Protein AF-A0A934K8T3-F1 (afdb_monomer)

Structure (mmCIF, N/CA/C/O backbone):
data_AF-A0A934K8T3-F1
#
_entry.id   AF-A0A934K8T3-F1
#
loop_
_atom_site.group_PDB
_atom_site.id
_atom_site.type_symbol
_atom_site.label_atom_id
_atom_site.label_alt_id
_atom_site.label_comp_id
_atom_site.label_asym_id
_atom_site.label_entity_id
_atom_site.label_seq_id
_atom_site.pdbx_PDB_ins_code
_atom_site.Cartn_x
_atom_site.Cartn_y
_atom_site.Cartn_z
_atom_site.occupancy
_atom_site.B_iso_or_equiv
_atom_site.auth_seq_id
_atom_site.auth_comp_id
_atom_site.auth_asym_id
_atom_site.auth_atom_id
_atom_site.pdbx_PDB_model_num
ATOM 1 N N . MET A 1 1 ? -15.554 11.679 25.275 1.00 58.62 1 MET A N 1
ATOM 2 C CA . MET A 1 1 ? -14.308 10.907 25.051 1.00 58.62 1 MET A CA 1
ATOM 3 C C . MET A 1 1 ? -13.040 11.699 25.342 1.00 58.62 1 MET A C 1
ATOM 5 O O . MET A 1 1 ? -12.291 11.268 26.196 1.00 58.62 1 MET A O 1
ATOM 9 N N . ARG A 1 2 ? -12.771 12.843 24.689 1.00 61.19 2 ARG A N 1
ATOM 10 C CA . ARG A 1 2 ? -11.495 13.568 24.875 1.00 61.19 2 ARG A CA 1
ATOM 11 C C . ARG A 1 2 ? -11.233 14.058 26.309 1.00 61.19 2 ARG A C 1
ATOM 13 O O . ARG A 1 2 ? -10.107 13.933 26.758 1.00 61.19 2 ARG A O 1
ATOM 20 N N . ARG A 1 3 ? -12.265 14.561 27.005 1.00 68.88 3 ARG A N 1
ATOM 21 C CA . ARG A 1 3 ? -12.179 14.972 28.423 1.00 68.88 3 ARG A CA 1
ATOM 22 C C . ARG A 1 3 ? -11.872 13.804 29.356 1.00 68.88 3 ARG A C 1
ATOM 24 O O . ARG A 1 3 ? -10.925 13.900 30.112 1.00 68.88 3 ARG A O 1
ATOM 31 N N . HIS A 1 4 ? -12.562 12.678 29.177 1.00 77.44 4 HIS A N 1
ATOM 32 C CA . HIS A 1 4 ? -12.362 11.475 29.989 1.00 77.44 4 HIS A CA 1
ATOM 33 C C . HIS A 1 4 ? -10.896 11.005 30.025 1.00 77.44 4 HIS A C 1
ATOM 35 O O . HIS A 1 4 ? -10.372 10.753 31.094 1.00 77.44 4 HIS A O 1
ATOM 41 N N . TYR A 1 5 ? -10.183 10.966 28.892 1.00 77.69 5 TYR A N 1
ATOM 42 C CA . TYR A 1 5 ? -8.765 10.565 28.898 1.00 77.69 5 TYR A CA 1
ATOM 43 C C . TYR A 1 5 ? -7.834 11.562 29.597 1.00 77.69 5 TYR A C 1
ATOM 45 O O . TYR A 1 5 ? -6.786 11.163 30.095 1.00 77.69 5 TYR A O 1
ATOM 53 N N . VAL A 1 6 ? -8.181 12.850 29.580 1.00 82.38 6 VAL A N 1
ATOM 54 C CA . VAL A 1 6 ? -7.405 13.891 30.265 1.00 82.38 6 VAL A CA 1
ATOM 55 C C . VAL A 1 6 ? -7.670 13.817 31.767 1.00 82.38 6 VAL A C 1
ATOM 57 O O . VAL A 1 6 ? -6.717 13.817 32.530 1.00 82.38 6 VAL A O 1
ATOM 60 N N . GLU A 1 7 ? -8.928 13.639 32.168 1.00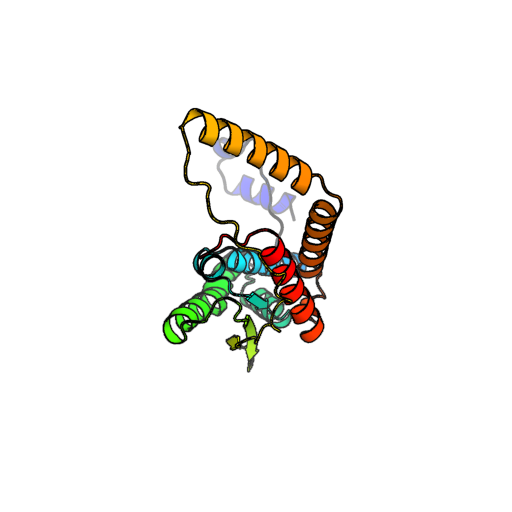 83.88 7 GLU A N 1
ATOM 61 C CA . GLU A 1 7 ? -9.346 13.462 33.566 1.00 83.88 7 GLU A CA 1
ATOM 62 C C . GLU A 1 7 ? -8.733 12.194 34.190 1.00 83.88 7 GLU A C 1
ATOM 64 O O . GLU A 1 7 ? -8.193 12.242 35.291 1.00 83.88 7 GLU A O 1
ATOM 69 N N . GLU A 1 8 ? -8.720 11.069 33.467 1.00 85.19 8 GLU A N 1
ATOM 70 C CA . GLU A 1 8 ? -8.042 9.840 33.914 1.00 85.19 8 GLU A CA 1
ATOM 71 C C . GLU A 1 8 ? -6.519 10.029 34.025 1.00 85.19 8 GLU A C 1
ATOM 73 O O . GLU A 1 8 ? -5.883 9.499 34.936 1.00 85.19 8 GLU A O 1
ATOM 78 N N . ALA A 1 9 ? -5.910 10.803 33.119 1.00 83.75 9 ALA A N 1
ATOM 79 C CA . ALA A 1 9 ? -4.485 11.117 33.192 1.00 83.75 9 ALA A CA 1
ATOM 80 C C . ALA A 1 9 ? -4.159 12.045 34.377 1.00 83.75 9 ALA A C 1
ATOM 82 O O . ALA A 1 9 ? -3.151 11.824 35.047 1.00 83.75 9 ALA A O 1
ATOM 83 N N . GLU A 1 10 ? -5.008 13.035 34.664 1.00 84.62 10 GLU A N 1
ATOM 84 C CA . GLU A 1 10 ? -4.905 13.900 35.849 1.00 84.62 10 GLU A CA 1
ATOM 85 C C . GLU A 1 10 ? -5.040 13.108 37.153 1.00 84.62 10 GLU A C 1
ATOM 87 O O . GLU A 1 10 ? -4.320 13.386 38.108 1.00 84.62 10 GLU A O 1
ATOM 92 N N . GLY A 1 11 ? -5.918 12.099 37.192 1.00 87.69 11 GLY A N 1
ATOM 93 C CA . GLY A 1 11 ? -6.086 11.223 38.355 1.00 87.69 11 GLY A CA 1
ATOM 94 C C . GLY A 1 11 ? -4.960 10.197 38.543 1.00 87.69 11 GLY A C 1
ATOM 95 O O . GLY A 1 11 ? -4.672 9.804 39.673 1.00 87.69 11 GLY A O 1
ATOM 96 N N . PHE A 1 12 ? -4.315 9.754 37.457 1.00 91.88 12 PHE A N 1
ATOM 97 C CA . PHE A 1 12 ? -3.232 8.764 37.503 1.00 91.88 12 PHE A CA 1
ATOM 98 C C . PHE A 1 12 ? -1.860 9.381 37.810 1.00 91.88 12 PHE A C 1
ATOM 100 O O . PHE A 1 12 ? -1.067 8.804 38.560 1.00 91.88 12 PHE A O 1
ATOM 107 N N . PHE A 1 13 ? -1.543 10.528 37.205 1.00 92.12 13 PHE A N 1
ATOM 108 C CA . PHE A 1 13 ? -0.259 11.191 37.406 1.00 92.12 13 PHE A CA 1
ATOM 109 C C . PHE A 1 13 ? -0.285 12.109 38.626 1.00 92.12 13 PHE A C 1
ATOM 111 O O . PHE A 1 13 ? -1.293 12.713 38.970 1.00 92.12 13 PHE A O 1
ATOM 118 N N . ARG A 1 14 ? 0.873 12.264 39.273 1.00 92.88 14 ARG A N 1
ATOM 119 C CA . ARG A 1 14 ? 1.012 13.235 40.358 1.00 92.88 14 ARG A CA 1
ATOM 120 C C . ARG A 1 14 ? 0.797 14.668 39.838 1.00 92.88 14 ARG A C 1
ATOM 122 O O . ARG A 1 14 ? 1.322 14.982 38.762 1.00 92.88 14 ARG A O 1
ATOM 129 N N . PRO A 1 15 ? 0.128 15.556 40.598 1.00 87.88 15 PRO A N 1
ATOM 130 C CA . PRO A 1 15 ? -0.160 16.922 40.159 1.00 87.88 15 PRO A CA 1
ATOM 131 C C . PRO A 1 15 ? 1.092 17.711 39.762 1.00 87.88 15 PRO A C 1
ATOM 133 O O . PRO A 1 15 ? 1.066 18.469 38.796 1.00 87.88 15 PRO A O 1
ATOM 136 N N . GLU A 1 16 ? 2.222 17.501 40.448 1.00 92.19 16 GLU A N 1
ATOM 137 C CA . GLU A 1 16 ? 3.476 18.196 40.140 1.00 92.19 16 GLU A CA 1
ATOM 138 C C . GLU A 1 16 ? 4.032 17.806 38.768 1.00 92.19 16 GLU A C 1
ATOM 140 O O . GLU A 1 16 ? 4.653 18.626 38.098 1.00 92.19 16 GLU A O 1
ATOM 145 N N . PHE A 1 17 ? 3.811 16.562 38.339 1.00 92.56 17 PHE A N 1
ATOM 146 C CA . PHE A 1 17 ? 4.206 16.097 37.012 1.00 92.56 17 PHE A CA 1
ATOM 147 C C . PHE A 1 17 ? 3.230 16.588 35.946 1.00 92.56 17 PHE A C 1
ATOM 149 O O . PHE A 1 17 ? 3.656 17.092 34.909 1.00 92.56 17 PHE A O 1
ATOM 156 N N . PHE A 1 18 ? 1.928 16.471 36.210 1.00 88.62 18 PHE A N 1
ATOM 157 C CA . PHE A 1 18 ? 0.900 16.852 35.249 1.00 88.62 18 PHE A CA 1
ATOM 158 C C . PHE A 1 18 ? 0.973 18.347 34.902 1.00 88.62 18 PHE A C 1
ATOM 160 O O . PHE A 1 18 ? 0.937 18.714 33.730 1.00 88.62 18 PHE A O 1
ATOM 167 N N . ASN A 1 19 ? 1.228 19.195 35.903 1.00 90.44 19 ASN A N 1
ATOM 168 C CA . ASN A 1 19 ? 1.407 20.639 35.733 1.00 90.44 19 ASN A CA 1
ATOM 169 C C . ASN A 1 19 ? 2.672 21.036 34.941 1.00 90.44 19 ASN A C 1
ATOM 171 O O . ASN A 1 19 ? 2.846 22.214 34.638 1.00 90.44 19 ASN A O 1
ATOM 175 N N . ARG A 1 20 ? 3.567 20.091 34.603 1.00 94.50 20 ARG A N 1
ATOM 176 C CA . ARG A 1 20 ? 4.733 20.326 33.725 1.00 94.50 20 ARG A CA 1
ATOM 177 C C . ARG A 1 20 ? 4.488 19.952 32.265 1.00 94.50 20 ARG A C 1
ATOM 179 O O . ARG A 1 20 ? 5.397 20.084 31.452 1.00 94.50 20 ARG A O 1
ATOM 186 N N . LEU A 1 21 ? 3.301 19.456 31.926 1.00 88.44 21 LEU A N 1
ATOM 187 C CA . LEU A 1 21 ? 2.943 19.132 30.551 1.00 88.44 21 LEU A CA 1
ATOM 188 C C . LEU A 1 21 ? 2.324 20.361 29.881 1.00 88.44 21 LEU A C 1
ATOM 190 O O . LEU A 1 21 ? 1.220 20.767 30.229 1.00 88.44 21 LEU A O 1
ATOM 194 N N . ASP A 1 22 ? 2.991 20.912 28.865 1.00 90.50 22 ASP A N 1
ATOM 195 C CA . ASP A 1 22 ? 2.475 22.074 28.122 1.00 90.50 22 ASP A CA 1
ATOM 196 C C . ASP A 1 22 ? 1.143 21.779 27.411 1.00 90.50 22 ASP A C 1
ATOM 198 O O . ASP A 1 22 ? 0.296 22.656 27.226 1.00 90.50 22 ASP A O 1
ATOM 202 N N . ARG A 1 23 ? 0.962 20.533 26.950 1.00 86.88 23 ARG A N 1
ATOM 203 C CA . ARG A 1 23 ? -0.253 20.098 26.256 1.00 86.88 23 ARG A CA 1
ATOM 204 C C . ARG A 1 23 ? -0.447 18.590 26.329 1.00 86.88 23 ARG A C 1
ATOM 206 O O . ARG A 1 23 ? 0.434 17.819 25.956 1.00 86.88 23 ARG A O 1
ATOM 213 N N . VAL A 1 24 ? -1.667 18.177 26.656 1.00 82.69 24 VAL A N 1
ATOM 214 C CA . VAL A 1 24 ? -2.110 16.785 26.533 1.00 82.69 24 VAL A CA 1
ATOM 215 C C . VAL A 1 24 ? -2.852 16.601 25.208 1.00 82.69 24 VAL A C 1
ATOM 217 O O . VAL A 1 24 ? -3.848 17.271 24.932 1.00 82.69 24 VAL A O 1
ATOM 220 N N . VAL A 1 25 ? -2.367 15.690 24.357 1.00 82.69 25 VAL A N 1
ATOM 221 C CA . VAL A 1 25 ? -2.966 15.403 23.044 1.00 82.69 25 VAL A CA 1
ATOM 222 C C . VAL A 1 25 ? -3.560 13.999 23.037 1.00 82.69 25 VAL A C 1
ATOM 224 O O . VAL A 1 25 ? -2.847 13.005 22.941 1.00 82.69 25 VAL A O 1
ATOM 227 N N . ALA A 1 26 ? -4.890 13.911 23.088 1.00 80.62 26 ALA A N 1
ATOM 228 C CA . ALA A 1 26 ? -5.589 12.639 22.943 1.00 80.62 26 ALA A CA 1
ATOM 229 C C . ALA A 1 26 ? -5.691 12.230 21.462 1.00 80.62 26 ALA A C 1
ATOM 231 O O . ALA A 1 26 ? -6.303 12.940 20.643 1.00 80.62 26 ALA A O 1
ATOM 232 N N . PHE A 1 27 ? -5.122 11.067 21.143 1.00 78.62 27 PHE A N 1
ATOM 233 C CA . PHE A 1 27 ? -5.249 10.413 19.843 1.00 78.62 27 PHE A CA 1
ATOM 234 C C . PHE A 1 27 ? -6.625 9.758 19.707 1.00 78.62 27 PHE A C 1
ATOM 236 O O . PHE A 1 27 ? -7.152 9.177 20.653 1.00 78.62 27 PHE A O 1
ATOM 243 N N . ARG A 1 28 ? -7.221 9.866 18.517 1.00 76.56 28 ARG A N 1
ATOM 244 C CA . ARG A 1 28 ? -8.469 9.167 18.191 1.00 76.56 28 ARG A CA 1
ATOM 245 C C . ARG A 1 28 ? -8.159 7.725 17.801 1.00 76.56 28 ARG A C 1
ATOM 247 O O . ARG A 1 28 ? -7.089 7.451 17.257 1.00 76.56 28 ARG A O 1
ATOM 254 N N . THR A 1 29 ? -9.103 6.824 18.050 1.00 78.50 29 THR A N 1
ATOM 255 C CA . THR A 1 29 ? -9.059 5.472 17.489 1.00 78.50 29 THR A CA 1
ATOM 256 C C . THR A 1 29 ? -9.060 5.549 15.966 1.00 78.50 29 THR A C 1
ATOM 258 O O . THR A 1 29 ? -9.649 6.462 15.384 1.00 78.50 29 THR A O 1
ATOM 261 N N . LEU A 1 30 ? -8.382 4.604 15.321 1.00 81.19 30 LEU A N 1
ATOM 262 C CA . LEU A 1 30 ? -8.375 4.524 13.865 1.00 81.19 30 LEU A CA 1
ATOM 263 C C . LEU A 1 30 ? -9.714 3.953 13.398 1.00 81.19 30 LEU A C 1
ATOM 265 O O . LEU A 1 30 ? -10.137 2.912 13.897 1.00 81.19 30 LEU A O 1
ATOM 269 N N . ASP A 1 31 ? -10.358 4.636 12.457 1.00 83.69 31 ASP A N 1
ATOM 270 C CA . ASP A 1 31 ? -11.483 4.075 11.713 1.00 83.69 31 ASP A CA 1
ATOM 271 C C . ASP A 1 31 ? -10.982 3.163 10.583 1.00 83.69 31 ASP A C 1
ATOM 273 O O . ASP A 1 31 ? -9.813 3.201 10.181 1.00 83.69 31 ASP A O 1
ATOM 277 N N . GLU A 1 32 ? -11.876 2.325 10.065 1.00 81.94 32 GLU A N 1
ATOM 278 C CA . GLU A 1 32 ? -11.554 1.351 9.021 1.00 81.94 32 GLU A CA 1
ATOM 279 C C . GLU A 1 32 ? -10.987 2.021 7.757 1.00 81.94 32 GLU A C 1
ATOM 281 O O . GLU A 1 32 ? -10.003 1.557 7.178 1.00 81.94 32 GLU A O 1
ATOM 286 N N . ALA A 1 33 ? -11.540 3.175 7.374 1.00 85.31 33 ALA A N 1
ATOM 287 C CA . ALA A 1 33 ? -11.074 3.948 6.227 1.00 85.31 33 ALA A CA 1
ATOM 288 C C . ALA A 1 33 ? -9.624 4.438 6.401 1.00 85.31 33 ALA A C 1
ATOM 290 O O . ALA A 1 33 ? -8.829 4.433 5.456 1.00 85.31 33 ALA A O 1
ATOM 291 N N . THR A 1 34 ? -9.243 4.846 7.611 1.00 84.62 34 THR A N 1
ATOM 292 C CA . THR A 1 34 ? -7.875 5.248 7.943 1.00 84.62 34 THR A CA 1
ATOM 293 C C . THR A 1 34 ? -6.943 4.046 7.942 1.00 84.62 34 THR A C 1
ATOM 295 O O . THR A 1 34 ? -5.843 4.144 7.402 1.00 84.62 34 THR A O 1
ATOM 298 N N . VAL A 1 35 ? -7.377 2.897 8.466 1.00 84.94 35 VAL A N 1
ATOM 299 C CA . VAL A 1 35 ? -6.589 1.654 8.428 1.00 84.94 35 VAL A CA 1
ATOM 300 C C . VAL A 1 35 ? -6.311 1.230 6.986 1.00 84.94 35 VAL A C 1
ATOM 302 O O . VAL A 1 35 ? -5.158 0.971 6.647 1.00 84.94 35 VAL A O 1
ATOM 305 N N . ARG A 1 36 ? -7.324 1.248 6.113 1.00 87.38 36 ARG A N 1
ATOM 306 C CA . ARG A 1 36 ? -7.185 0.966 4.675 1.00 87.38 36 ARG A CA 1
ATOM 307 C C . ARG A 1 36 ? -6.161 1.887 4.011 1.00 87.38 36 ARG A C 1
ATOM 309 O O . ARG A 1 36 ? -5.295 1.434 3.266 1.00 87.38 36 ARG A O 1
ATOM 316 N N . ARG A 1 37 ? -6.199 3.184 4.327 1.00 86.69 37 ARG A N 1
ATOM 317 C CA . ARG A 1 37 ? -5.234 4.171 3.813 1.00 86.69 37 ARG A CA 1
ATOM 318 C C . ARG A 1 37 ? -3.812 3.906 4.301 1.00 86.69 37 ARG A C 1
ATOM 320 O O . ARG A 1 37 ? -2.867 4.028 3.526 1.00 86.69 37 ARG A O 1
ATOM 327 N N . ILE A 1 38 ? -3.654 3.529 5.571 1.00 84.69 38 ILE A N 1
ATOM 328 C CA . ILE A 1 38 ? -2.352 3.139 6.124 1.00 84.69 38 ILE A CA 1
ATOM 329 C C . ILE A 1 38 ? -1.854 1.872 5.421 1.00 84.69 38 ILE A C 1
ATOM 331 O O . ILE A 1 38 ? -0.695 1.840 5.022 1.00 84.69 38 ILE A O 1
ATOM 335 N N . ALA A 1 39 ? -2.716 0.879 5.186 1.00 87.50 39 ALA A N 1
ATOM 336 C CA . ALA A 1 39 ? -2.352 -0.349 4.480 1.00 87.50 39 ALA A CA 1
ATOM 337 C C . ALA A 1 39 ? -1.825 -0.039 3.072 1.00 87.50 39 ALA A C 1
ATOM 339 O O . ALA A 1 39 ? -0.719 -0.452 2.730 1.00 87.50 39 ALA A O 1
ATOM 340 N N . ARG A 1 40 ? -2.554 0.780 2.299 1.00 87.62 40 ARG A N 1
ATOM 341 C CA . ARG A 1 40 ? -2.107 1.246 0.974 1.00 87.62 40 ARG A CA 1
ATOM 342 C C . ARG A 1 40 ? -0.768 1.976 1.043 1.00 87.62 40 ARG A C 1
ATOM 344 O O . ARG A 1 40 ? 0.103 1.723 0.222 1.00 87.62 40 ARG A O 1
ATOM 351 N N . ARG A 1 41 ? -0.563 2.837 2.044 1.00 86.75 41 ARG A N 1
ATOM 352 C CA . ARG A 1 41 ? 0.711 3.546 2.234 1.00 86.75 41 ARG A CA 1
ATOM 353 C C . ARG A 1 41 ? 1.873 2.592 2.521 1.00 86.75 41 ARG A C 1
ATOM 355 O O . ARG A 1 41 ? 2.948 2.767 1.952 1.00 86.75 41 ARG A O 1
ATOM 362 N N . GLU A 1 42 ? 1.687 1.610 3.401 1.00 84.75 42 GLU A N 1
ATOM 363 C CA . GLU A 1 42 ? 2.733 0.626 3.712 1.00 84.75 42 GLU A CA 1
ATOM 364 C C . GLU A 1 42 ? 3.049 -0.267 2.502 1.00 84.75 42 GLU A C 1
ATOM 366 O O . GLU A 1 42 ? 4.217 -0.546 2.236 1.00 84.75 42 GLU A O 1
ATOM 371 N N . LEU A 1 43 ? 2.035 -0.638 1.715 1.00 86.12 43 LEU A N 1
ATOM 372 C CA . LEU A 1 43 ? 2.211 -1.343 0.442 1.00 86.12 43 LEU A CA 1
ATOM 373 C C . LEU A 1 43 ? 2.916 -0.472 -0.612 1.00 86.12 43 LEU A C 1
ATOM 375 O O . LEU A 1 43 ? 3.809 -0.946 -1.306 1.00 86.12 43 LEU A O 1
ATOM 379 N N . GLY A 1 44 ? 2.607 0.824 -0.681 1.00 83.62 44 GLY A N 1
ATOM 380 C CA . GLY A 1 44 ? 3.301 1.770 -1.559 1.00 83.62 44 GLY A CA 1
ATOM 381 C C . GLY A 1 44 ? 4.788 1.915 -1.215 1.00 83.62 44 GLY A C 1
ATOM 382 O O . GLY A 1 44 ? 5.635 1.965 -2.102 1.00 83.62 44 GLY A O 1
ATOM 383 N N . ARG A 1 45 ? 5.155 1.881 0.074 1.00 82.06 45 ARG A N 1
ATOM 384 C CA . ARG A 1 45 ? 6.573 1.845 0.488 1.00 82.06 45 ARG A CA 1
ATOM 385 C C . ARG A 1 45 ? 7.298 0.589 0.015 1.00 82.06 45 ARG A C 1
ATOM 387 O O . ARG A 1 45 ? 8.513 0.620 -0.153 1.00 82.06 45 ARG A O 1
ATOM 394 N N . LEU A 1 46 ? 6.573 -0.507 -0.179 1.00 78.31 46 LEU A N 1
ATOM 395 C CA . LEU A 1 46 ? 7.101 -1.761 -0.709 1.00 78.31 46 LEU A CA 1
ATOM 396 C C . LEU A 1 46 ? 7.612 -1.575 -2.147 1.00 78.31 46 LEU A C 1
ATOM 398 O O . LEU A 1 46 ? 8.703 -2.048 -2.459 1.00 78.31 46 LEU A O 1
ATOM 402 N N . LEU A 1 47 ? 6.890 -0.797 -2.964 1.00 74.94 47 LEU A N 1
ATOM 403 C CA . LEU A 1 47 ? 7.274 -0.428 -4.336 1.00 74.94 47 LEU A CA 1
ATOM 404 C C . LEU A 1 47 ? 8.592 0.351 -4.390 1.00 74.94 47 LEU A C 1
ATOM 406 O O . LEU A 1 47 ? 9.367 0.214 -5.331 1.00 74.94 47 LEU A O 1
ATOM 410 N N . LEU A 1 48 ? 8.857 1.151 -3.357 1.00 77.12 48 LEU A N 1
ATOM 411 C CA . LEU A 1 48 ? 10.048 1.994 -3.255 1.00 77.12 48 LEU A CA 1
ATOM 412 C C . LEU A 1 48 ? 11.274 1.252 -2.705 1.00 77.12 48 LEU A C 1
ATOM 414 O O . LEU A 1 48 ? 12.358 1.830 -2.637 1.00 77.12 48 LEU A O 1
ATOM 418 N N . ARG A 1 49 ? 11.140 -0.014 -2.286 1.00 80.12 49 ARG A N 1
ATOM 419 C CA . ARG A 1 49 ? 12.279 -0.773 -1.757 1.00 80.12 49 ARG A CA 1
ATOM 420 C C . ARG A 1 49 ? 13.312 -1.006 -2.854 1.00 80.12 49 ARG A C 1
ATOM 422 O O . ARG A 1 49 ? 12.979 -1.461 -3.946 1.00 80.12 49 ARG A O 1
ATOM 429 N N . GLU A 1 50 ? 14.587 -0.812 -2.521 1.00 76.06 50 GLU A N 1
ATOM 430 C CA . GLU A 1 50 ? 15.700 -0.974 -3.468 1.00 76.06 50 GLU A CA 1
ATOM 431 C C . GLU A 1 50 ? 15.693 -2.326 -4.187 1.00 76.06 50 GLU A C 1
ATOM 433 O O . GLU A 1 50 ? 16.038 -2.406 -5.363 1.00 76.06 50 GLU A O 1
ATOM 438 N N . GLY A 1 51 ? 15.268 -3.393 -3.501 1.00 77.19 51 GLY A N 1
ATOM 439 C CA . GLY A 1 51 ? 15.181 -4.728 -4.084 1.00 77.19 51 GLY A CA 1
ATOM 440 C C . GLY A 1 51 ? 14.217 -4.830 -5.272 1.00 77.19 51 GLY A C 1
ATOM 441 O O . GLY A 1 51 ? 14.484 -5.626 -6.170 1.00 77.19 51 GLY A O 1
ATOM 442 N N . VAL A 1 52 ? 13.157 -4.016 -5.285 1.00 79.75 52 VAL A N 1
ATOM 443 C CA . VAL A 1 52 ? 12.155 -3.923 -6.359 1.00 79.75 52 VAL A CA 1
ATOM 444 C C . VAL A 1 52 ? 12.632 -2.929 -7.418 1.00 79.75 52 VAL A C 1
ATOM 446 O O . VAL A 1 52 ? 12.734 -3.275 -8.595 1.00 79.75 52 VAL A O 1
ATOM 449 N N . VAL A 1 53 ? 13.032 -1.728 -6.985 1.00 77.31 53 VAL A N 1
ATOM 450 C CA . VAL A 1 53 ? 13.442 -0.630 -7.874 1.00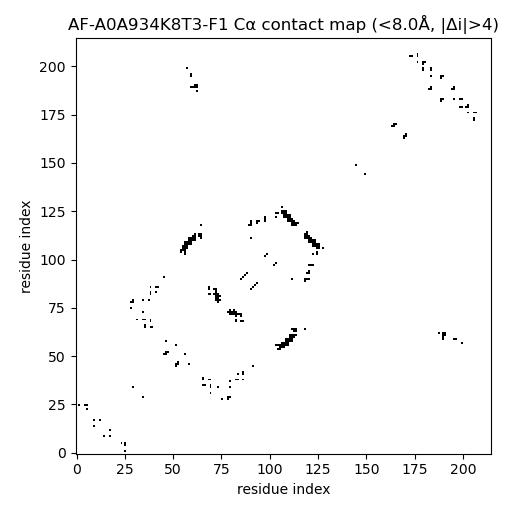 77.31 53 VAL A CA 1
ATOM 451 C C . VAL A 1 53 ? 14.674 -0.997 -8.706 1.00 77.31 53 VAL A C 1
ATOM 453 O O . VAL A 1 53 ? 14.659 -0.858 -9.927 1.00 77.31 53 VAL A O 1
ATOM 456 N N . ARG A 1 54 ? 15.739 -1.532 -8.087 1.00 78.25 54 ARG A N 1
ATOM 457 C CA . ARG A 1 54 ? 16.977 -1.893 -8.807 1.00 78.25 54 ARG A CA 1
ATOM 458 C C . ARG A 1 54 ? 16.771 -3.018 -9.815 1.00 78.25 54 ARG A C 1
ATOM 460 O O . ARG A 1 54 ? 17.489 -3.075 -10.810 1.00 78.25 54 ARG A O 1
ATOM 467 N N . ARG A 1 55 ? 15.815 -3.912 -9.554 1.00 80.94 55 ARG A N 1
ATOM 468 C CA . ARG A 1 55 ? 15.464 -5.019 -10.452 1.00 80.94 55 ARG A CA 1
ATOM 469 C C . ARG A 1 55 ? 14.482 -4.607 -11.547 1.00 80.94 55 ARG A C 1
ATOM 471 O O . ARG A 1 55 ? 14.243 -5.409 -12.439 1.00 80.94 55 ARG A O 1
ATOM 478 N N . ARG A 1 56 ? 13.971 -3.367 -11.513 1.00 80.00 56 ARG A N 1
ATOM 479 C CA . ARG A 1 56 ? 13.012 -2.821 -12.488 1.00 80.00 56 ARG A CA 1
ATOM 480 C C . ARG A 1 56 ? 11.779 -3.716 -12.638 1.00 80.00 56 ARG A C 1
ATOM 482 O O . ARG A 1 56 ? 11.347 -4.004 -13.750 1.00 80.00 56 ARG A O 1
ATOM 489 N N . LEU A 1 57 ? 11.266 -4.194 -11.509 1.00 83.50 57 LEU A N 1
ATOM 490 C CA . LEU A 1 57 ? 10.072 -5.032 -11.479 1.00 83.50 57 LEU A CA 1
ATOM 491 C C . LEU A 1 57 ? 8.829 -4.151 -11.438 1.00 83.50 57 LEU A C 1
ATOM 493 O O . LEU A 1 57 ? 8.799 -3.151 -10.717 1.00 83.50 57 LEU A O 1
ATOM 497 N N . LEU A 1 58 ? 7.807 -4.551 -12.184 1.00 82.75 58 LEU A N 1
ATOM 498 C CA . LEU A 1 58 ? 6.471 -3.985 -12.061 1.00 82.75 58 LEU A CA 1
ATOM 499 C C . LEU A 1 58 ? 5.769 -4.695 -10.907 1.00 82.75 58 LEU A C 1
ATOM 501 O O . LEU A 1 58 ? 5.948 -5.897 -10.727 1.00 82.75 58 LEU A O 1
ATOM 505 N N . VAL A 1 59 ? 4.986 -3.975 -10.109 1.00 84.19 59 VAL A N 1
ATOM 506 C CA . VAL A 1 59 ? 4.224 -4.581 -9.013 1.00 84.19 59 VAL A CA 1
ATOM 507 C C . VAL A 1 59 ? 2.769 -4.158 -9.134 1.00 84.19 59 VAL A C 1
ATOM 509 O O . VAL A 1 59 ? 2.462 -2.969 -9.141 1.00 84.19 59 VAL A O 1
ATOM 512 N N . GLU A 1 60 ? 1.889 -5.146 -9.205 1.00 84.75 60 GLU A N 1
ATOM 513 C CA . GLU A 1 60 ? 0.438 -4.993 -9.164 1.00 84.75 60 GLU A CA 1
ATOM 514 C C . GLU A 1 60 ? -0.065 -5.542 -7.832 1.00 84.75 60 GLU A C 1
ATOM 516 O O . GLU A 1 60 ? 0.328 -6.638 -7.421 1.00 84.75 60 GLU A O 1
ATOM 521 N N . ILE A 1 61 ? -0.916 -4.783 -7.142 1.00 85.75 61 ILE A N 1
ATOM 522 C CA . ILE A 1 61 ? -1.503 -5.199 -5.867 1.00 85.75 61 ILE A CA 1
ATOM 523 C C . ILE A 1 61 ? -3.015 -5.097 -5.982 1.00 85.75 61 ILE A C 1
ATOM 525 O O . ILE A 1 61 ? -3.554 -4.009 -6.157 1.00 85.75 61 ILE A O 1
ATOM 529 N N . ASP A 1 62 ? -3.685 -6.232 -5.838 1.00 88.25 62 ASP A N 1
ATOM 530 C CA . ASP A 1 62 ? -5.139 -6.318 -5.870 1.00 88.25 62 ASP A CA 1
ATOM 531 C C . ASP A 1 62 ? -5.763 -5.564 -4.678 1.00 88.25 62 ASP A C 1
ATOM 533 O O . ASP A 1 62 ? -5.302 -5.673 -3.532 1.00 88.25 62 ASP A O 1
ATOM 537 N N . GLY A 1 63 ? -6.846 -4.821 -4.924 1.00 84.00 63 GLY A N 1
ATOM 538 C CA . GLY A 1 63 ? -7.601 -4.117 -3.887 1.00 84.00 63 GLY A CA 1
ATOM 539 C C . GLY A 1 63 ? -8.075 -5.058 -2.777 1.00 84.00 63 GLY A C 1
ATOM 540 O O . GLY A 1 63 ? -8.036 -4.704 -1.595 1.00 84.00 63 GLY A O 1
ATOM 541 N N . ALA A 1 64 ? -8.403 -6.305 -3.122 1.00 88.44 64 ALA A N 1
ATOM 542 C CA . ALA A 1 64 ? -8.830 -7.308 -2.154 1.00 88.44 64 ALA A CA 1
ATOM 543 C C . ALA A 1 64 ? -7.737 -7.623 -1.103 1.00 88.44 64 ALA A C 1
ATOM 545 O O . ALA A 1 64 ? -8.045 -7.858 0.072 1.00 88.44 64 ALA A O 1
ATOM 546 N N . VAL A 1 65 ? -6.452 -7.539 -1.475 1.00 90.12 65 VAL A N 1
ATOM 547 C CA . VAL A 1 65 ? -5.315 -7.701 -0.547 1.00 90.12 65 VAL A CA 1
ATOM 548 C C . VAL A 1 65 ? -5.286 -6.572 0.478 1.00 90.12 65 VAL A C 1
ATOM 550 O O . VAL A 1 65 ? -5.058 -6.824 1.664 1.00 90.12 65 VAL A O 1
ATOM 553 N N . VAL A 1 66 ? -5.563 -5.337 0.053 1.00 89.44 66 VAL A N 1
ATOM 554 C CA . VAL A 1 66 ? -5.649 -4.179 0.955 1.00 89.44 66 VAL A CA 1
ATOM 555 C C . VAL A 1 66 ? -6.732 -4.414 2.008 1.00 89.44 66 VAL A C 1
ATOM 557 O O . VAL A 1 66 ? -6.483 -4.204 3.196 1.00 89.44 66 VAL A O 1
ATOM 560 N N . GLU A 1 67 ? -7.902 -4.908 1.598 1.00 88.94 67 GLU A N 1
ATOM 561 C CA . GLU A 1 67 ? -9.010 -5.209 2.512 1.00 88.94 67 GLU A CA 1
ATOM 562 C C . GLU A 1 67 ? -8.683 -6.349 3.482 1.00 88.94 67 GLU A C 1
ATOM 564 O O . GLU A 1 67 ? -9.030 -6.299 4.665 1.00 88.94 67 GLU A O 1
ATOM 569 N N . ALA A 1 68 ? -8.007 -7.401 3.015 1.00 90.44 68 ALA A N 1
ATOM 570 C CA . ALA A 1 68 ? -7.564 -8.483 3.890 1.00 90.44 68 ALA A CA 1
ATOM 571 C C . ALA A 1 68 ? -6.542 -7.999 4.926 1.00 90.44 68 ALA A C 1
ATOM 573 O O . ALA A 1 68 ? -6.680 -8.308 6.111 1.00 90.44 68 ALA A O 1
ATOM 574 N N . LEU A 1 69 ? -5.560 -7.199 4.510 1.00 89.69 69 LEU A N 1
ATOM 575 C CA . LEU A 1 69 ? -4.548 -6.649 5.409 1.00 89.69 69 LEU A CA 1
ATOM 576 C C . LEU A 1 69 ? -5.154 -5.664 6.407 1.00 89.69 69 LEU A C 1
ATOM 578 O O . LEU A 1 69 ? -4.824 -5.730 7.587 1.00 89.69 69 LEU A O 1
ATOM 582 N N . ALA A 1 70 ? -6.069 -4.794 5.975 1.00 88.25 70 ALA A N 1
ATOM 583 C CA . ALA A 1 70 ? -6.747 -3.853 6.861 1.00 88.25 70 ALA A CA 1
ATOM 584 C C . ALA A 1 70 ? -7.550 -4.577 7.953 1.00 88.25 70 ALA A C 1
ATOM 586 O O . ALA A 1 70 ? -7.436 -4.227 9.128 1.00 88.25 70 ALA A O 1
ATOM 587 N N . ARG A 1 71 ? -8.294 -5.630 7.588 1.00 86.81 71 ARG A N 1
ATOM 588 C CA . ARG A 1 71 ? -9.070 -6.437 8.544 1.00 86.81 71 ARG A CA 1
ATOM 589 C C . ARG A 1 71 ? -8.182 -7.212 9.517 1.00 86.81 71 ARG A C 1
ATOM 591 O O . ARG A 1 71 ? -8.444 -7.196 10.714 1.00 86.81 71 ARG A O 1
ATOM 598 N N . ARG A 1 72 ? -7.127 -7.870 9.023 1.00 87.00 72 ARG A N 1
ATOM 599 C CA . ARG A 1 72 ? -6.215 -8.697 9.842 1.00 87.00 72 ARG A CA 1
ATOM 600 C C . ARG A 1 72 ? -5.252 -7.859 10.692 1.00 87.00 72 ARG A C 1
ATOM 602 O O . ARG A 1 72 ? -4.874 -8.257 11.788 1.00 87.00 72 ARG A O 1
ATOM 609 N N . GLY A 1 73 ? -4.842 -6.702 10.181 1.00 79.75 73 GLY A N 1
ATOM 610 C CA . GLY A 1 73 ? -3.839 -5.822 10.776 1.00 79.75 73 GLY A CA 1
ATOM 611 C C . GLY A 1 73 ? -4.388 -4.763 11.731 1.00 79.75 73 GLY A C 1
ATOM 612 O O . GLY A 1 73 ? -3.605 -4.059 12.377 1.00 79.75 73 GLY A O 1
ATOM 613 N N . PHE A 1 74 ? -5.710 -4.620 11.834 1.00 82.81 74 PHE A N 1
ATOM 614 C CA . PHE A 1 74 ? -6.327 -3.715 12.793 1.00 82.81 74 PHE A CA 1
ATOM 615 C C . PHE A 1 74 ? -6.462 -4.373 14.162 1.00 82.81 74 PHE A C 1
ATOM 617 O O . PHE A 1 74 ? -7.022 -5.457 14.295 1.00 82.81 74 PHE A O 1
ATOM 624 N N . HIS A 1 75 ? -6.011 -3.676 15.204 1.00 80.25 75 HIS A N 1
ATOM 625 C CA . HIS A 1 75 ? -6.285 -4.090 16.572 1.00 80.25 75 HIS A CA 1
ATOM 626 C C . HIS A 1 75 ? -6.817 -2.912 17.398 1.00 80.25 75 HIS A C 1
ATOM 628 O O . HIS A 1 75 ? -6.099 -1.918 17.545 1.00 80.25 75 HIS A O 1
ATOM 634 N N . PRO A 1 76 ? -7.998 -3.027 18.039 1.00 73.81 76 PRO A N 1
ATOM 635 C CA . PRO A 1 76 ? -8.620 -1.930 18.790 1.00 73.81 76 PRO A CA 1
ATOM 636 C C . PRO A 1 76 ? -7.697 -1.305 19.846 1.00 73.81 76 PRO A C 1
ATOM 638 O O . PRO A 1 76 ? -7.620 -0.089 19.980 1.00 73.81 76 PRO A O 1
ATOM 641 N N . ARG A 1 77 ? -6.933 -2.147 20.559 1.00 70.62 77 ARG A N 1
ATOM 642 C CA . ARG A 1 77 ? -5.964 -1.721 21.587 1.00 70.62 77 ARG A CA 1
ATOM 643 C C . ARG A 1 77 ? -4.615 -1.216 21.050 1.00 70.62 77 ARG A C 1
ATOM 645 O O . ARG A 1 77 ? -3.986 -0.389 21.701 1.00 70.62 77 ARG A O 1
ATOM 652 N N . TYR A 1 78 ? -4.138 -1.724 19.910 1.00 69.25 78 TYR A N 1
ATOM 653 C CA . TYR A 1 78 ? -2.767 -1.475 19.422 1.00 69.25 78 TYR A CA 1
ATOM 654 C C . TYR A 1 78 ? -2.715 -0.608 18.152 1.00 69.25 78 TYR A C 1
ATOM 656 O O . TYR A 1 78 ? -1.628 -0.318 17.643 1.00 69.25 78 TYR A O 1
ATOM 664 N N . GLY A 1 79 ? -3.872 -0.174 17.645 1.00 76.75 79 GLY A N 1
ATOM 665 C CA . GLY A 1 79 ? -3.995 0.621 16.428 1.00 76.75 79 GLY A CA 1
ATOM 666 C C . GLY A 1 79 ? -3.504 -0.140 15.197 1.00 76.75 79 GLY A C 1
ATOM 667 O O . GLY A 1 79 ? -3.725 -1.340 15.070 1.00 76.75 79 GLY A O 1
ATOM 668 N N . ALA A 1 80 ? -2.809 0.561 14.298 1.00 77.00 80 ALA A N 1
ATOM 669 C CA . ALA A 1 80 ? -2.251 0.003 13.063 1.00 77.00 80 ALA A CA 1
ATOM 670 C C . ALA A 1 80 ? -0.834 -0.585 13.226 1.00 77.00 80 ALA A C 1
ATOM 672 O O . ALA A 1 80 ? -0.202 -0.945 12.240 1.00 77.00 80 ALA A O 1
ATOM 673 N N . ARG A 1 81 ? -0.285 -0.695 14.444 1.00 79.50 81 ARG A N 1
ATOM 674 C CA . ARG A 1 81 ? 1.026 -1.354 14.628 1.00 79.50 81 ARG A CA 1
ATOM 675 C C . ARG A 1 81 ? 1.029 -2.818 14.158 1.00 79.50 81 ARG A C 1
ATOM 677 O O . ARG A 1 81 ? 2.008 -3.216 13.527 1.00 79.50 81 ARG A O 1
ATOM 684 N N . PRO A 1 82 ? -0.023 -3.624 14.411 1.00 83.69 82 PRO A N 1
ATOM 685 C CA . PRO A 1 82 ? -0.098 -4.979 13.873 1.00 83.69 82 PRO A CA 1
ATOM 686 C C . PRO A 1 82 ? -0.142 -4.994 12.342 1.00 83.69 82 PRO A C 1
ATOM 688 O O . PRO A 1 82 ? 0.509 -5.838 11.744 1.00 83.69 82 PRO A O 1
ATOM 691 N N . LEU A 1 83 ? -0.782 -4.010 11.702 1.00 85.88 83 LEU A N 1
ATOM 692 C CA . LEU A 1 83 ? -0.852 -3.890 10.243 1.00 85.88 83 LEU A CA 1
ATOM 693 C C . LEU A 1 83 ? 0.522 -3.864 9.574 1.00 85.88 83 LE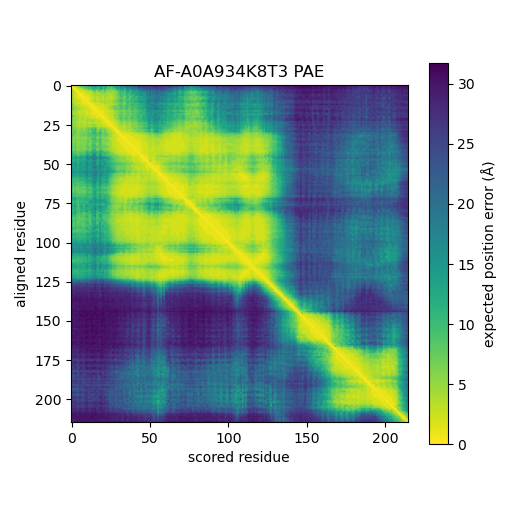U A C 1
ATOM 695 O O . LEU A 1 83 ? 0.725 -4.554 8.582 1.00 85.88 83 LEU A O 1
ATOM 699 N N . GLN A 1 84 ? 1.484 -3.122 10.124 1.00 83.06 84 GLN A N 1
ATOM 700 C CA . GLN A 1 84 ? 2.837 -3.093 9.563 1.00 83.06 84 GLN A CA 1
ATOM 701 C C . GLN A 1 84 ? 3.496 -4.482 9.604 1.00 83.06 84 GLN A C 1
ATOM 703 O O . GLN A 1 84 ? 4.123 -4.900 8.632 1.00 83.06 84 GLN A O 1
ATOM 708 N N . ARG A 1 85 ? 3.306 -5.222 10.706 1.00 87.19 85 ARG A N 1
ATOM 709 C CA . ARG A 1 85 ? 3.803 -6.600 10.847 1.00 87.19 85 ARG A CA 1
ATOM 710 C C . ARG A 1 85 ? 3.084 -7.566 9.909 1.00 87.19 85 ARG A C 1
ATOM 712 O O . ARG A 1 85 ? 3.723 -8.460 9.366 1.00 87.19 85 ARG A O 1
ATOM 719 N N . GLU A 1 86 ? 1.781 -7.385 9.712 1.00 90.31 86 GLU A N 1
ATOM 720 C CA . GLU A 1 86 ? 0.990 -8.180 8.771 1.00 90.31 86 GLU A CA 1
ATOM 721 C C . GLU A 1 86 ? 1.449 -7.962 7.328 1.00 90.31 86 GLU A C 1
ATOM 723 O O . GLU A 1 86 ? 1.703 -8.937 6.631 1.00 90.31 86 GLU A O 1
ATOM 728 N N . VAL A 1 87 ? 1.657 -6.713 6.895 1.00 89.19 87 VAL A N 1
ATOM 729 C CA . VAL A 1 87 ? 2.219 -6.400 5.566 1.00 89.19 87 VAL A CA 1
ATOM 730 C C . VAL A 1 87 ? 3.590 -7.056 5.396 1.00 89.19 87 VAL A C 1
ATOM 732 O O . VAL A 1 87 ? 3.878 -7.669 4.367 1.00 89.19 87 VAL A O 1
ATOM 735 N N . GLU A 1 88 ? 4.441 -6.972 6.418 1.00 88.62 88 GLU A N 1
ATOM 736 C CA . GLU A 1 88 ? 5.761 -7.590 6.373 1.00 88.62 88 GLU A CA 1
ATOM 737 C C . GLU A 1 88 ? 5.686 -9.117 6.253 1.00 88.62 88 GLU A C 1
ATOM 739 O O . GLU A 1 88 ? 6.361 -9.703 5.405 1.00 88.62 88 GLU A O 1
ATOM 744 N N . ARG A 1 89 ? 4.847 -9.767 7.067 1.00 91.44 89 ARG A N 1
ATOM 745 C CA . ARG A 1 89 ? 4.711 -11.227 7.074 1.00 91.44 89 ARG A CA 1
ATOM 746 C C . ARG A 1 89 ? 4.032 -11.757 5.814 1.00 91.44 89 ARG A C 1
ATOM 748 O O . ARG A 1 89 ? 4.507 -12.742 5.266 1.00 91.44 89 ARG A O 1
ATOM 755 N N . ALA A 1 90 ? 2.937 -11.134 5.391 1.00 91.25 90 ALA A N 1
ATOM 756 C CA . ALA A 1 90 ? 2.065 -11.646 4.337 1.00 91.25 90 ALA A CA 1
ATOM 757 C C . ALA A 1 90 ? 2.485 -11.208 2.928 1.00 91.25 90 ALA A C 1
ATOM 759 O O . ALA A 1 90 ? 2.125 -11.871 1.964 1.00 91.25 90 ALA A O 1
ATOM 760 N N . VAL A 1 91 ? 3.240 -10.111 2.789 1.00 90.62 91 VAL A N 1
ATOM 761 C CA . VAL A 1 91 ? 3.626 -9.576 1.471 1.00 90.62 91 VAL A CA 1
ATOM 762 C C . VAL A 1 91 ? 5.138 -9.549 1.302 1.00 90.62 91 VAL A C 1
ATOM 764 O O . VAL A 1 91 ? 5.670 -10.134 0.362 1.00 90.62 91 VAL A O 1
ATOM 767 N N . ILE A 1 92 ? 5.856 -8.890 2.218 1.00 89.06 92 ILE A N 1
ATOM 768 C CA . ILE A 1 92 ? 7.293 -8.622 2.040 1.00 89.06 92 ILE A CA 1
ATOM 769 C C . ILE A 1 92 ? 8.108 -9.912 2.082 1.00 89.06 92 ILE A C 1
ATOM 771 O O . ILE A 1 92 ? 8.992 -10.096 1.247 1.00 89.06 92 ILE A O 1
ATOM 775 N N . ARG A 1 93 ? 7.826 -10.803 3.040 1.00 91.19 93 ARG A N 1
ATOM 776 C CA . ARG A 1 93 ? 8.552 -12.075 3.166 1.00 91.19 93 ARG A CA 1
ATOM 777 C C . ARG A 1 93 ? 8.322 -13.003 1.966 1.00 91.19 93 ARG A C 1
ATOM 779 O O . ARG A 1 93 ? 9.331 -13.399 1.383 1.00 91.19 93 ARG A O 1
ATOM 786 N N . PRO A 1 94 ? 7.075 -13.302 1.541 1.00 91.38 94 PRO A N 1
ATOM 787 C CA . PRO A 1 94 ? 6.845 -14.127 0.356 1.00 91.38 94 PRO A CA 1
ATOM 788 C C . PRO A 1 94 ? 7.463 -13.522 -0.900 1.00 91.38 94 PRO A C 1
ATOM 790 O O . PRO A 1 94 ? 8.108 -14.235 -1.661 1.00 91.38 94 PRO A O 1
ATOM 793 N N . LEU A 1 95 ? 7.356 -12.200 -1.082 1.00 89.50 95 LEU A N 1
ATOM 794 C CA . LEU A 1 95 ? 8.007 -11.522 -2.199 1.00 89.50 95 LEU A CA 1
ATOM 795 C C . LEU A 1 95 ? 9.524 -11.718 -2.166 1.00 89.50 95 LEU A C 1
ATOM 797 O O . LEU A 1 95 ? 10.112 -12.107 -3.168 1.00 89.50 95 LEU A O 1
ATOM 801 N N . ALA A 1 96 ? 10.173 -11.464 -1.029 1.00 88.69 96 ALA A N 1
ATOM 802 C CA . ALA A 1 96 ? 11.621 -11.608 -0.912 1.00 88.69 96 ALA A CA 1
ATOM 803 C C . ALA A 1 96 ? 12.083 -13.037 -1.236 1.00 88.69 96 ALA A C 1
ATOM 805 O O . ALA A 1 96 ? 13.066 -13.203 -1.956 1.00 88.69 96 ALA A O 1
ATOM 806 N N . GLN A 1 97 ? 11.356 -14.046 -0.752 1.00 90.56 97 GLN A N 1
ATOM 807 C CA . GLN A 1 97 ? 11.630 -15.448 -1.053 1.00 90.56 97 GLN A CA 1
ATOM 808 C C . GLN A 1 97 ? 11.487 -15.738 -2.556 1.00 90.56 97 GLN A C 1
ATOM 810 O O . GLN A 1 97 ? 12.423 -16.231 -3.185 1.00 90.56 97 GLN A O 1
ATOM 815 N N . LEU A 1 98 ? 10.370 -15.324 -3.153 1.00 89.38 98 LEU A N 1
ATOM 816 C CA . LEU A 1 98 ? 10.079 -15.511 -4.573 1.00 89.38 98 LEU A CA 1
ATOM 817 C C . LEU A 1 98 ? 11.132 -14.848 -5.481 1.00 89.38 98 LEU A C 1
ATOM 819 O O . LEU A 1 98 ? 11.555 -15.426 -6.482 1.00 89.38 98 LEU A O 1
ATOM 823 N N . LEU A 1 99 ? 11.608 -13.651 -5.115 1.00 87.00 99 LEU A N 1
ATOM 824 C CA . LEU A 1 99 ? 12.659 -12.937 -5.849 1.00 87.00 99 LEU A CA 1
ATOM 825 C C . LEU A 1 99 ? 14.003 -13.677 -5.842 1.00 87.00 99 LEU A C 1
ATOM 827 O O . LEU A 1 99 ? 14.766 -13.560 -6.804 1.00 87.00 99 LEU A O 1
ATOM 831 N N . VAL A 1 100 ? 14.312 -14.404 -4.766 1.00 87.69 100 VAL A N 1
ATOM 832 C CA . VAL A 1 100 ? 15.540 -15.204 -4.652 1.00 87.69 100 VAL A CA 1
ATOM 833 C C . VAL A 1 100 ? 15.422 -16.499 -5.456 1.00 87.69 100 VAL A C 1
ATOM 835 O O . VAL A 1 100 ? 16.371 -16.865 -6.153 1.00 87.69 100 VAL A O 1
ATOM 838 N N . GLU A 1 101 ? 14.266 -17.159 -5.385 1.00 89.06 101 GLU A N 1
ATOM 839 C CA . GLU A 1 101 ? 14.006 -18.446 -6.037 1.00 89.06 101 GLU A CA 1
ATOM 840 C C . GLU A 1 101 ? 13.874 -18.316 -7.558 1.00 89.06 101 GLU A C 1
ATOM 842 O O . GLU A 1 101 ? 14.542 -19.033 -8.301 1.00 89.06 101 GLU A O 1
ATOM 847 N N . GLN A 1 102 ? 13.044 -17.385 -8.035 1.00 86.44 102 GLN A N 1
ATOM 848 C CA . GLN A 1 102 ? 12.675 -17.311 -9.453 1.00 86.44 102 GLN A CA 1
ATOM 849 C C . GLN A 1 102 ? 13.563 -16.381 -10.281 1.00 86.44 102 GLN A C 1
ATOM 851 O O . GLN A 1 102 ? 13.551 -16.472 -11.507 1.00 86.44 102 GLN A O 1
ATOM 856 N N . ARG A 1 103 ? 14.340 -15.502 -9.628 1.00 84.56 103 ARG A N 1
ATOM 857 C CA . ARG A 1 103 ? 15.266 -14.548 -10.268 1.00 84.56 103 ARG A CA 1
ATOM 858 C C . ARG A 1 103 ? 14.632 -13.840 -11.484 1.00 84.56 103 ARG A C 1
ATOM 860 O O . ARG A 1 103 ? 15.072 -14.059 -12.615 1.00 84.56 103 ARG A O 1
ATOM 867 N N . PRO A 1 104 ? 13.596 -13.010 -11.263 1.00 84.94 104 PRO A N 1
ATOM 868 C CA . PRO A 1 104 ? 12.865 -12.361 -12.346 1.00 84.94 104 PRO A CA 1
ATOM 869 C C . PRO A 1 104 ? 13.750 -11.439 -13.186 1.00 84.94 104 PRO A C 1
ATOM 871 O O . PRO A 1 104 ? 14.749 -10.890 -12.706 1.00 84.94 104 PRO A O 1
ATOM 874 N N . HIS A 1 105 ? 13.344 -11.254 -14.437 1.00 83.62 105 HIS A N 1
ATOM 875 C CA . HIS A 1 105 ? 13.983 -10.347 -15.378 1.00 83.62 105 HIS A CA 1
ATOM 876 C C . HIS A 1 105 ? 13.438 -8.921 -15.200 1.00 83.62 105 HIS A C 1
ATOM 878 O O . HIS A 1 105 ? 12.316 -8.733 -14.724 1.00 83.62 105 HIS A O 1
ATOM 884 N N . PRO A 1 106 ? 14.212 -7.893 -15.586 1.00 81.31 106 PRO A N 1
ATOM 885 C CA . PRO A 1 106 ? 13.695 -6.532 -15.688 1.00 81.31 106 PRO A CA 1
ATOM 886 C C . PRO A 1 106 ? 12.427 -6.478 -16.550 1.00 81.31 106 PRO A C 1
ATOM 888 O O . PRO A 1 106 ? 12.412 -7.041 -17.642 1.00 81.31 106 PRO A O 1
ATOM 891 N N . GLY A 1 107 ? 11.388 -5.792 -16.068 1.00 78.44 107 GLY A N 1
ATOM 892 C CA . GLY A 1 107 ? 10.087 -5.699 -16.740 1.00 78.44 107 GLY A CA 1
ATOM 893 C C . GLY A 1 107 ? 9.076 -6.785 -16.354 1.00 78.44 107 GLY A C 1
ATOM 894 O O . GLY A 1 107 ? 7.902 -6.646 -16.692 1.00 78.44 107 GLY A O 1
ATOM 895 N N . ASP A 1 108 ? 9.481 -7.818 -15.606 1.00 85.31 108 ASP A N 1
ATOM 896 C CA . ASP A 1 108 ? 8.543 -8.817 -15.085 1.00 85.31 108 ASP A CA 1
ATOM 897 C C . ASP A 1 108 ? 7.547 -8.188 -14.095 1.00 85.31 108 ASP A C 1
ATOM 899 O O 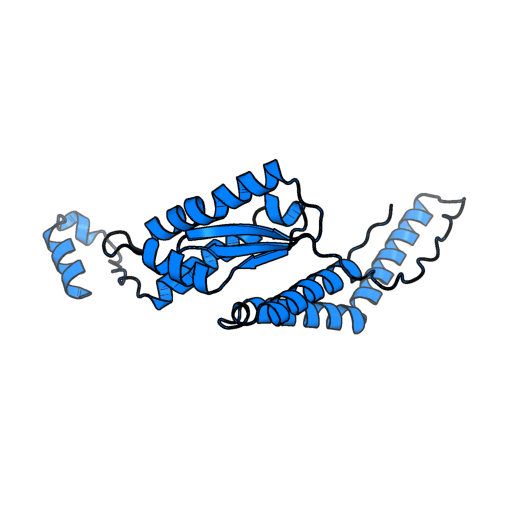. ASP A 1 108 ? 7.879 -7.279 -13.321 1.00 85.31 108 ASP A O 1
ATOM 903 N N . LEU A 1 109 ? 6.319 -8.711 -14.104 1.00 85.75 109 LEU A N 1
ATOM 904 C CA . LEU A 1 109 ? 5.223 -8.261 -13.257 1.00 85.75 109 LEU A CA 1
ATOM 905 C C . LEU A 1 109 ? 5.086 -9.158 -12.031 1.00 85.75 109 LEU A C 1
ATOM 907 O O . LEU A 1 109 ? 4.735 -10.330 -12.124 1.00 85.75 109 LEU A O 1
ATOM 911 N N . VAL A 1 110 ? 5.307 -8.579 -10.862 1.00 88.94 110 VAL A N 1
ATOM 912 C CA . VAL A 1 110 ? 4.986 -9.168 -9.568 1.00 88.94 110 VAL A CA 1
ATOM 913 C C . VAL A 1 110 ? 3.532 -8.844 -9.245 1.00 88.94 110 VAL A C 1
ATOM 915 O O . VAL A 1 110 ? 3.183 -7.686 -9.039 1.00 88.94 110 VAL A O 1
ATOM 918 N N . ARG A 1 111 ? 2.682 -9.861 -9.150 1.00 89.75 111 ARG A N 1
ATOM 919 C CA . ARG A 1 111 ? 1.272 -9.708 -8.799 1.00 89.75 111 ARG A CA 1
ATOM 920 C C . ARG A 1 111 ? 1.018 -10.190 -7.377 1.00 89.75 111 ARG A C 1
ATOM 922 O O . ARG A 1 111 ? 1.214 -11.366 -7.069 1.00 89.75 111 ARG A O 1
ATOM 929 N N . VAL A 1 112 ? 0.545 -9.289 -6.525 1.00 90.44 112 VAL A N 1
ATOM 930 C CA . VAL A 1 112 ? 0.107 -9.573 -5.156 1.00 90.44 112 VAL A CA 1
ATOM 931 C C . VAL A 1 112 ? -1.416 -9.638 -5.153 1.00 90.44 112 VAL A C 1
ATOM 933 O O . VAL A 1 112 ? -2.079 -8.643 -5.435 1.00 90.44 112 VAL A O 1
ATOM 936 N N . HIS A 1 113 ? -1.976 -10.803 -4.847 1.00 91.19 113 HIS A N 1
ATOM 937 C CA . HIS A 1 113 ? -3.419 -11.047 -4.902 1.00 91.19 113 HIS A CA 1
ATOM 938 C C . HIS A 1 113 ? -3.868 -11.956 -3.752 1.00 91.19 113 HIS A C 1
ATOM 940 O O . HIS A 1 113 ? -3.043 -12.481 -3.001 1.00 91.19 113 HIS A O 1
ATOM 946 N N . LEU A 1 114 ? -5.179 -12.122 -3.581 1.00 92.00 114 LEU A N 1
ATOM 947 C CA . LEU A 1 114 ? -5.732 -13.095 -2.638 1.00 92.00 114 LEU A CA 1
ATOM 948 C C . LEU A 1 114 ? -5.976 -14.433 -3.331 1.00 92.00 114 LEU A C 1
ATOM 950 O O . LEU A 1 114 ? -6.620 -14.490 -4.377 1.00 92.00 114 LEU A O 1
ATOM 954 N N . ARG A 1 115 ? -5.521 -15.514 -2.701 1.00 91.19 115 ARG A N 1
ATOM 955 C CA . ARG A 1 115 ? -5.787 -16.893 -3.106 1.00 91.19 115 ARG A CA 1
ATOM 956 C C . ARG A 1 115 ? -6.206 -17.691 -1.880 1.00 91.19 115 ARG A C 1
ATOM 958 O O . ARG A 1 115 ? -5.500 -17.692 -0.878 1.00 91.19 115 ARG A O 1
ATOM 965 N N . ASP A 1 116 ? -7.384 -18.307 -1.938 1.00 88.50 116 ASP A N 1
ATOM 966 C CA . ASP A 1 116 ? -7.956 -19.094 -0.833 1.00 88.50 116 ASP A CA 1
ATOM 967 C C . ASP A 1 116 ? -8.024 -18.324 0.505 1.00 88.50 116 ASP A C 1
ATOM 969 O O . ASP A 1 116 ? -7.886 -18.880 1.591 1.00 88.50 116 ASP A O 1
ATOM 973 N N . GLY A 1 117 ? -8.226 -17.004 0.424 1.00 84.75 117 GLY A N 1
ATOM 974 C CA . GLY A 1 117 ? -8.287 -16.111 1.584 1.00 84.75 117 GLY A CA 1
ATOM 975 C C . GLY A 1 117 ? -6.928 -15.684 2.150 1.00 84.75 117 GLY A C 1
ATOM 976 O O . GLY A 1 117 ? -6.908 -14.842 3.050 1.00 84.75 117 GLY A O 1
ATOM 977 N N . GLU A 1 118 ? -5.815 -16.186 1.615 1.00 88.69 118 GLU A N 1
ATOM 978 C CA . GLU A 1 118 ? -4.447 -15.816 1.985 1.00 88.69 118 GLU A CA 1
ATOM 979 C C . GLU A 1 118 ? -3.776 -14.956 0.912 1.00 88.69 118 GLU A C 1
ATOM 981 O O . GLU A 1 118 ? -4.135 -14.987 -0.266 1.00 88.69 118 GLU A O 1
ATOM 986 N N . VAL A 1 119 ? -2.800 -14.145 1.322 1.00 91.25 119 VAL A N 1
ATOM 987 C CA . VAL A 1 119 ? -2.046 -13.312 0.380 1.00 91.25 119 VAL A CA 1
ATOM 988 C C . VAL A 1 119 ? -1.057 -14.188 -0.383 1.00 91.25 119 VAL A C 1
ATOM 990 O O . VAL A 1 119 ? -0.201 -14.835 0.219 1.00 91.25 119 VAL A O 1
ATOM 993 N N . ALA A 1 120 ? -1.154 -14.167 -1.708 1.00 91.75 120 ALA A N 1
ATOM 994 C CA . ALA A 1 120 ? -0.256 -14.854 -2.621 1.00 91.75 120 ALA A CA 1
ATOM 995 C C . ALA A 1 120 ? 0.522 -13.845 -3.474 1.00 91.75 120 ALA A C 1
ATOM 997 O O . ALA A 1 120 ? 0.013 -12.787 -3.857 1.00 91.75 120 ALA A O 1
ATOM 998 N N . VAL A 1 121 ? 1.774 -14.189 -3.778 1.00 91.50 121 VAL A N 1
ATOM 999 C CA . VAL A 1 121 ? 2.665 -13.393 -4.627 1.00 91.50 121 VAL A CA 1
ATOM 1000 C C . VAL A 1 121 ? 3.134 -14.271 -5.777 1.00 91.50 121 VAL A C 1
ATOM 1002 O O . VAL A 1 121 ? 3.688 -15.343 -5.551 1.00 91.50 121 VAL A O 1
ATOM 1005 N N . GLU A 1 122 ? 2.926 -13.810 -7.005 1.00 91.31 122 GLU A N 1
ATOM 1006 C CA . GLU A 1 122 ? 3.321 -14.518 -8.223 1.00 91.31 122 GLU A CA 1
ATOM 1007 C C . GLU A 1 122 ? 4.120 -13.587 -9.137 1.00 91.31 122 GLU A C 1
ATOM 1009 O O . GLU A 1 122 ? 3.828 -12.396 -9.224 1.00 91.31 122 GLU A O 1
ATOM 1014 N N . ILE A 1 123 ? 5.114 -14.126 -9.844 1.00 89.75 123 ILE A N 1
ATOM 1015 C CA . ILE A 1 123 ? 5.785 -13.419 -10.938 1.00 89.75 123 ILE A CA 1
ATOM 1016 C C . ILE A 1 123 ? 5.171 -13.890 -12.249 1.00 89.75 123 ILE A C 1
ATOM 1018 O O . ILE A 1 123 ? 5.086 -15.088 -12.522 1.00 89.75 123 ILE A O 1
ATOM 1022 N N . ARG A 1 124 ? 4.786 -12.934 -13.087 1.00 86.56 124 ARG A N 1
ATOM 1023 C CA . ARG A 1 124 ? 4.401 -13.158 -14.473 1.00 86.56 124 ARG A CA 1
ATOM 1024 C C . ARG A 1 124 ? 5.424 -12.493 -15.370 1.00 86.56 124 ARG A C 1
ATOM 1026 O O . ARG A 1 124 ? 5.685 -11.297 -15.239 1.00 86.56 124 ARG A O 1
ATOM 1033 N N . ARG A 1 125 ? 5.972 -13.266 -16.307 1.00 81.38 125 ARG A N 1
ATOM 1034 C CA . ARG A 1 125 ? 6.724 -12.678 -17.411 1.00 81.38 125 ARG A CA 1
ATOM 1035 C C . ARG A 1 125 ? 5.774 -11.850 -18.245 1.00 81.38 125 ARG A C 1
ATOM 1037 O O . ARG A 1 125 ? 4.738 -12.350 -18.685 1.00 81.38 125 ARG A O 1
ATOM 1044 N N . VAL A 1 126 ? 6.141 -10.596 -18.441 1.00 74.31 126 VAL A N 1
ATOM 1045 C CA . VAL A 1 126 ? 5.450 -9.731 -19.380 1.00 74.31 126 VAL A CA 1
ATOM 1046 C C . VAL A 1 126 ? 6.362 -9.580 -20.577 1.00 74.31 126 VAL A C 1
ATOM 1048 O O . VAL A 1 126 ? 7.432 -8.982 -20.491 1.00 74.31 126 VAL A O 1
ATOM 1051 N N . GLU A 1 127 ? 5.951 -10.162 -21.697 1.00 62.88 127 GLU A N 1
ATOM 1052 C CA . GLU A 1 127 ? 6.578 -9.865 -22.976 1.00 62.88 127 GLU A CA 1
ATOM 1053 C C . GLU A 1 127 ? 6.178 -8.442 -23.352 1.00 62.88 127 GLU A C 1
ATOM 1055 O O . GLU A 1 127 ? 5.064 -8.173 -23.802 1.00 62.88 127 GLU A O 1
ATOM 1060 N N . LEU A 1 128 ? 7.084 -7.504 -23.086 1.00 54.75 128 LEU A N 1
ATOM 1061 C CA . LEU A 1 128 ? 6.949 -6.139 -23.561 1.00 54.75 128 LEU A CA 1
ATOM 1062 C C . LEU A 1 128 ? 6.943 -6.185 -25.097 1.00 54.75 128 LEU A C 1
ATOM 1064 O O . LEU A 1 128 ? 7.907 -6.697 -25.679 1.00 54.75 128 LEU A O 1
ATOM 1068 N N . PRO A 1 129 ? 5.902 -5.666 -25.777 1.00 53.34 129 PRO A N 1
ATOM 1069 C CA . PRO A 1 129 ? 5.957 -5.510 -27.222 1.00 53.34 129 PRO A CA 1
ATOM 1070 C C . PRO A 1 129 ? 7.185 -4.664 -27.555 1.00 53.34 129 PRO A C 1
ATOM 1072 O O . PRO A 1 129 ? 7.426 -3.637 -26.914 1.00 53.34 129 PRO A O 1
ATOM 1075 N N . ALA A 1 130 ? 7.994 -5.138 -28.506 1.00 51.97 130 ALA A N 1
ATOM 1076 C CA . ALA A 1 130 ? 9.255 -4.501 -28.855 1.00 51.97 130 ALA A CA 1
ATOM 1077 C C . ALA A 1 130 ? 9.017 -3.011 -29.120 1.00 51.97 130 ALA A C 1
ATOM 1079 O O . ALA A 1 130 ? 8.248 -2.650 -30.014 1.00 51.97 130 ALA A O 1
ATOM 1080 N N . ALA A 1 131 ? 9.661 -2.149 -28.327 1.00 53.22 131 ALA A N 1
ATOM 1081 C CA . ALA A 1 131 ? 9.612 -0.718 -28.569 1.00 53.22 131 ALA A CA 1
ATOM 1082 C C . ALA A 1 131 ? 10.038 -0.455 -30.025 1.00 53.22 131 ALA A C 1
ATOM 1084 O O . ALA A 1 131 ? 10.991 -1.093 -30.495 1.00 53.22 131 ALA A O 1
ATOM 1085 N N . PRO A 1 132 ? 9.368 0.457 -30.754 1.00 46.78 132 PRO A N 1
ATOM 1086 C CA . PRO A 1 132 ? 9.835 0.856 -32.071 1.00 46.78 132 PRO A CA 1
ATOM 1087 C C . PRO A 1 132 ? 11.266 1.372 -31.910 1.00 46.78 132 PRO A C 1
ATOM 1089 O O . PRO A 1 132 ? 11.509 2.378 -31.243 1.00 46.78 132 PRO A O 1
ATOM 1092 N N . ARG A 1 133 ? 12.237 0.631 -32.456 1.00 49.25 133 ARG A N 1
ATOM 1093 C CA . ARG A 1 133 ? 13.640 1.042 -32.459 1.00 49.25 133 ARG A CA 1
ATOM 1094 C C . ARG A 1 133 ? 13.733 2.316 -33.288 1.00 49.25 133 ARG A C 1
ATOM 1096 O O . ARG A 1 133 ? 13.805 2.249 -34.508 1.00 49.25 133 ARG A O 1
ATOM 1103 N N . ALA A 1 134 ? 13.751 3.471 -32.631 1.00 53.91 134 ALA A N 1
ATOM 1104 C CA . ALA A 1 134 ? 14.270 4.675 -33.253 1.00 53.91 134 ALA A CA 1
ATOM 1105 C C . ALA A 1 134 ? 15.733 4.385 -33.620 1.00 53.91 134 ALA A C 1
ATOM 1107 O O . ALA A 1 134 ? 16.538 4.053 -32.744 1.00 53.91 134 ALA A O 1
ATOM 1108 N N . GLU A 1 135 ? 16.055 4.420 -34.913 1.00 47.56 135 GLU A N 1
ATOM 1109 C CA . GLU A 1 135 ? 17.404 4.214 -35.438 1.00 47.56 135 GLU A CA 1
ATOM 1110 C C . GLU A 1 135 ? 18.377 5.192 -34.774 1.00 47.56 135 GLU A C 1
ATOM 1112 O O . GLU A 1 135 ? 18.523 6.347 -35.172 1.00 47.56 135 GLU A O 1
ATOM 1117 N N . ARG A 1 136 ? 19.076 4.730 -33.736 1.00 48.81 136 ARG A N 1
ATOM 1118 C CA . ARG A 1 136 ? 20.219 5.451 -33.189 1.00 48.81 136 ARG A CA 1
ATOM 1119 C C . ARG A 1 136 ? 21.338 5.369 -34.220 1.00 48.81 136 ARG A C 1
ATOM 1121 O O . ARG A 1 136 ? 22.070 4.382 -34.267 1.00 48.81 136 ARG A O 1
ATOM 1128 N N . ARG A 1 137 ? 21.469 6.399 -35.060 1.00 49.91 137 ARG A N 1
ATOM 1129 C CA . ARG A 1 137 ? 22.661 6.597 -35.892 1.00 49.91 137 ARG A CA 1
ATOM 1130 C C . ARG A 1 137 ? 23.873 6.701 -34.962 1.00 49.91 137 ARG A C 1
ATOM 1132 O O . ARG A 1 137 ? 24.020 7.693 -34.253 1.00 49.91 137 ARG A O 1
ATOM 1139 N N . ARG A 1 138 ? 24.732 5.677 -34.942 1.00 45.81 138 ARG A N 1
ATOM 1140 C CA . ARG A 1 138 ? 26.069 5.779 -34.337 1.00 45.81 138 ARG A CA 1
ATOM 1141 C C . ARG A 1 138 ? 26.837 6.866 -35.095 1.00 45.81 138 ARG A C 1
ATOM 1143 O O . ARG A 1 138 ? 27.022 6.739 -36.301 1.00 45.81 138 ARG A O 1
ATOM 1150 N N . ARG A 1 139 ? 27.262 7.926 -34.405 1.00 53.19 139 ARG A N 1
ATOM 1151 C CA . ARG A 1 139 ? 28.337 8.802 -34.885 1.00 53.19 139 ARG A CA 1
ATOM 1152 C C . ARG A 1 139 ? 29.648 8.261 -34.330 1.00 53.19 139 ARG A C 1
ATOM 1154 O O . ARG A 1 139 ? 29.738 8.020 -33.128 1.00 53.19 139 ARG A O 1
ATOM 1161 N N . GLU A 1 140 ? 30.618 8.035 -35.206 1.00 49.72 140 GLU A N 1
ATOM 1162 C CA . GLU A 1 140 ? 31.994 7.767 -34.794 1.00 49.72 140 GLU A CA 1
ATOM 1163 C C . GLU A 1 140 ? 32.561 9.010 -34.091 1.00 49.72 140 GLU A C 1
ATOM 1165 O O . GLU A 1 140 ? 32.286 10.131 -34.536 1.00 49.72 140 GLU A O 1
ATOM 1170 N N . PRO A 1 141 ? 33.294 8.844 -32.978 1.00 52.59 141 PRO A N 1
ATOM 1171 C CA . PRO A 1 141 ? 33.962 9.966 -32.338 1.00 52.59 141 PRO A CA 1
ATOM 1172 C C . PRO A 1 141 ? 35.075 10.495 -33.265 1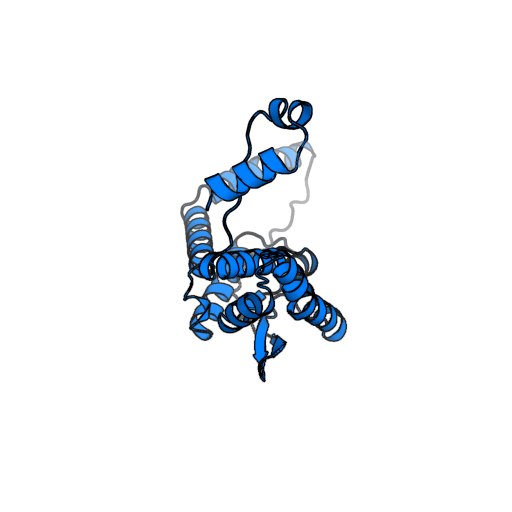.00 52.59 141 PRO A C 1
ATOM 1174 O O . PRO A 1 141 ? 35.808 9.689 -33.839 1.00 52.59 141 PRO A O 1
ATOM 1177 N N . PRO A 1 142 ? 35.208 11.821 -33.447 1.00 57.06 142 PRO A N 1
ATOM 1178 C CA . PRO A 1 142 ? 36.253 12.395 -34.289 1.00 57.06 142 PRO A CA 1
ATOM 1179 C C . PRO A 1 142 ? 37.646 12.178 -33.675 1.00 57.06 142 PRO A C 1
ATOM 1181 O O . PRO A 1 142 ? 37.833 12.323 -32.469 1.00 57.06 142 PRO A O 1
ATOM 1184 N N . GLU A 1 143 ? 38.630 11.867 -34.523 1.00 56.31 143 GLU A N 1
ATOM 1185 C CA . GLU A 1 143 ? 39.976 11.394 -34.146 1.00 56.31 143 GLU A CA 1
ATOM 1186 C C . GLU A 1 143 ? 40.898 12.450 -33.495 1.00 56.31 143 GLU A C 1
ATOM 1188 O O . GLU A 1 143 ? 42.048 12.150 -33.190 1.00 56.31 143 GLU A O 1
ATOM 1193 N N . ASP A 1 144 ? 40.423 13.676 -33.249 1.00 61.41 144 ASP A N 1
ATOM 1194 C CA . ASP A 1 144 ? 41.284 14.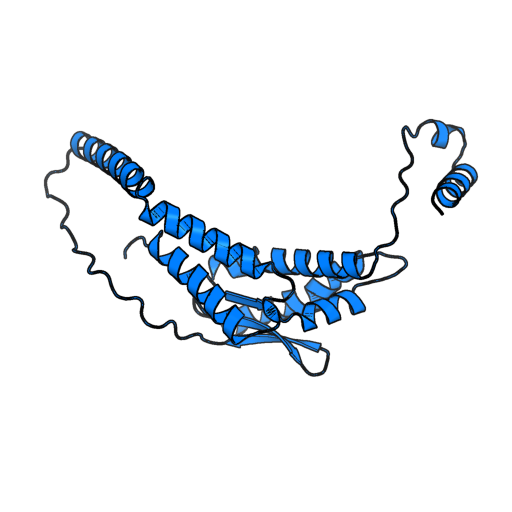810 -32.887 1.00 61.41 144 ASP A CA 1
ATOM 1195 C C . ASP A 1 144 ? 40.708 15.650 -31.728 1.00 61.41 144 ASP A C 1
ATOM 1197 O O . ASP A 1 144 ? 40.218 16.777 -31.898 1.00 61.41 144 ASP A O 1
ATOM 1201 N N . THR A 1 145 ? 40.716 15.073 -30.519 1.00 53.03 145 THR A N 1
ATOM 1202 C CA . THR A 1 145 ? 40.151 15.693 -29.309 1.00 53.03 145 THR A CA 1
ATOM 1203 C C . THR A 1 145 ? 41.245 16.248 -28.390 1.00 53.03 145 THR A C 1
ATOM 1205 O O . THR A 1 145 ? 41.875 15.523 -27.624 1.00 53.03 145 THR A O 1
ATOM 1208 N N . SER A 1 146 ? 41.452 17.569 -28.408 1.00 66.56 146 SER A N 1
ATOM 1209 C CA . SER A 1 146 ? 42.132 18.253 -27.298 1.00 66.56 146 SER A CA 1
ATOM 1210 C C . SER A 1 146 ? 41.157 18.441 -26.127 1.00 66.56 146 SER A C 1
ATOM 1212 O O . SER A 1 146 ? 39.951 18.573 -26.336 1.00 66.56 146 SER A O 1
ATOM 1214 N N . LEU A 1 147 ? 41.665 18.512 -24.891 1.00 58.00 147 LEU A N 1
ATOM 1215 C CA . LEU A 1 147 ? 40.860 18.772 -23.683 1.00 58.00 147 LEU A CA 1
ATOM 1216 C C . LEU A 1 147 ? 39.987 20.036 -23.801 1.00 58.00 147 LEU A C 1
ATOM 1218 O O . LEU A 1 147 ? 38.879 20.063 -23.276 1.00 58.00 147 LEU A O 1
ATOM 1222 N N . ALA A 1 148 ? 40.454 21.054 -24.531 1.00 61.06 148 ALA A N 1
ATOM 1223 C CA . ALA A 1 148 ? 39.694 22.278 -24.782 1.00 61.06 148 ALA A CA 1
ATOM 1224 C C . ALA A 1 148 ? 38.513 22.053 -25.744 1.00 61.06 148 ALA A C 1
ATOM 1226 O O . ALA A 1 148 ? 37.445 22.622 -25.537 1.00 61.06 148 ALA A O 1
ATOM 1227 N N . ARG A 1 149 ? 38.671 21.191 -26.759 1.00 61.50 149 ARG A N 1
ATOM 1228 C CA . ARG A 1 149 ? 37.558 20.778 -27.632 1.00 61.50 149 ARG A CA 1
ATOM 1229 C C . ARG A 1 149 ? 36.562 19.894 -26.895 1.00 61.50 149 ARG A C 1
ATOM 1231 O O . ARG A 1 149 ? 35.371 20.126 -27.027 1.00 61.50 149 ARG A O 1
ATOM 1238 N N . ALA A 1 150 ? 37.038 18.951 -26.081 1.00 63.72 150 ALA A N 1
ATOM 1239 C CA . ALA A 1 150 ? 36.163 18.118 -25.260 1.00 63.72 150 ALA A CA 1
ATOM 1240 C C . ALA A 1 150 ? 35.343 18.964 -24.270 1.00 63.72 150 ALA A C 1
ATOM 1242 O O . ALA A 1 150 ? 34.157 18.717 -24.089 1.00 63.72 150 ALA A O 1
ATOM 1243 N N . ALA A 1 151 ? 35.948 19.991 -23.659 1.00 64.44 151 ALA A N 1
ATOM 1244 C CA . ALA A 1 151 ? 35.239 20.915 -22.775 1.00 64.44 151 ALA A CA 1
ATOM 1245 C C . ALA A 1 151 ? 34.169 21.730 -23.521 1.00 64.44 151 ALA A C 1
ATOM 1247 O O . ALA A 1 151 ? 33.039 21.818 -23.047 1.00 64.44 151 ALA A O 1
ATOM 1248 N N . ALA A 1 152 ? 34.495 22.254 -24.707 1.00 68.25 152 ALA A N 1
ATOM 1249 C CA . ALA A 1 152 ? 33.536 22.970 -25.547 1.00 68.25 152 ALA A CA 1
ATOM 1250 C C . ALA A 1 152 ? 32.394 22.060 -26.042 1.00 68.25 152 ALA A C 1
ATOM 1252 O O . ALA A 1 152 ? 31.239 22.472 -26.038 1.00 68.25 152 ALA A O 1
ATOM 1253 N N . GLU A 1 153 ? 32.687 20.804 -26.396 1.00 67.44 153 GLU A N 1
ATOM 1254 C CA . GLU A 1 153 ? 31.669 19.810 -26.767 1.00 67.44 153 GLU A CA 1
ATOM 1255 C C . GLU A 1 153 ? 30.763 19.441 -25.591 1.00 67.44 153 GLU A C 1
ATOM 1257 O O . GLU A 1 153 ? 29.564 19.260 -25.785 1.00 67.44 153 GLU A O 1
ATOM 1262 N N . VAL A 1 154 ? 31.303 19.332 -24.372 1.00 72.50 154 VAL A N 1
ATOM 1263 C CA . VAL A 1 154 ? 30.494 19.095 -23.168 1.00 72.50 154 VAL A CA 1
ATOM 1264 C C . VAL A 1 154 ? 29.559 20.273 -22.916 1.00 72.50 154 VAL A C 1
ATOM 1266 O O . VAL A 1 154 ? 28.385 20.055 -22.632 1.00 72.50 154 VAL A O 1
ATOM 1269 N N . GLU A 1 155 ? 30.043 21.505 -23.050 1.00 71.31 155 GLU A N 1
ATOM 1270 C CA . GLU A 1 155 ? 29.231 22.707 -22.854 1.00 71.31 155 GLU A CA 1
ATOM 1271 C C . GLU A 1 155 ? 28.126 22.826 -23.921 1.00 71.31 155 GLU A C 1
ATOM 1273 O O . GLU A 1 155 ? 26.968 23.085 -23.592 1.00 71.31 155 GLU A O 1
ATOM 1278 N N . GLU A 1 156 ? 28.434 22.505 -25.182 1.00 71.12 156 GLU A N 1
ATOM 1279 C CA . GLU A 1 156 ? 27.450 22.428 -26.269 1.00 71.12 156 GLU A CA 1
ATOM 1280 C C . GLU A 1 156 ? 26.437 21.285 -26.060 1.00 71.12 156 GLU A C 1
ATOM 1282 O O . GLU A 1 156 ? 25.240 21.452 -26.301 1.00 71.12 156 GLU A O 1
ATOM 1287 N N . LEU A 1 157 ? 26.880 20.122 -25.572 1.00 68.88 157 LEU A N 1
ATOM 1288 C CA . LEU A 1 157 ? 26.005 18.999 -25.224 1.00 68.88 157 LEU A CA 1
ATOM 1289 C C . LEU A 1 157 ? 25.065 19.351 -24.072 1.00 68.88 157 LEU A C 1
ATOM 1291 O O . LEU A 1 157 ? 23.889 19.004 -24.142 1.00 68.88 157 LEU A O 1
ATOM 1295 N N . VAL A 1 158 ? 25.549 20.052 -23.044 1.00 66.75 158 VAL A N 1
ATOM 1296 C CA . VAL A 1 158 ? 24.721 20.524 -21.925 1.00 66.75 158 VAL A CA 1
ATOM 1297 C C . VAL A 1 158 ? 23.663 21.503 -22.427 1.00 66.75 158 VAL A C 1
ATOM 1299 O O . VAL A 1 158 ? 22.483 21.287 -22.169 1.00 66.75 158 VAL A O 1
ATOM 1302 N N . GLN A 1 159 ? 24.042 22.497 -23.234 1.00 67.69 159 GLN A N 1
ATOM 1303 C CA . GLN A 1 159 ? 23.085 23.451 -23.810 1.00 67.69 159 GLN A CA 1
ATOM 1304 C C . GLN A 1 159 ? 22.055 22.773 -24.725 1.00 67.69 159 GLN A C 1
ATOM 1306 O O . GLN A 1 159 ? 20.886 23.158 -24.754 1.00 67.69 159 GLN A O 1
ATOM 1311 N N . ARG A 1 160 ? 22.455 21.725 -25.455 1.00 61.22 160 ARG A N 1
ATOM 1312 C CA . ARG A 1 160 ? 21.537 20.921 -26.271 1.00 61.22 160 ARG A CA 1
ATOM 1313 C C . ARG A 1 160 ? 20.611 20.044 -25.435 1.00 61.22 160 ARG A C 1
ATOM 1315 O O . ARG A 1 160 ? 19.449 19.926 -25.803 1.00 61.22 160 ARG A O 1
ATOM 1322 N N . ILE A 1 161 ? 21.090 19.462 -24.334 1.00 62.81 161 ILE A N 1
ATOM 1323 C CA . ILE A 1 161 ? 20.247 18.725 -23.382 1.00 62.81 161 ILE A CA 1
ATOM 1324 C C . ILE A 1 161 ? 19.222 19.678 -22.771 1.00 62.81 161 ILE A C 1
ATOM 1326 O O . ILE A 1 161 ? 18.047 19.346 -22.749 1.00 62.81 161 ILE A O 1
ATOM 1330 N N . GLU A 1 162 ? 19.628 20.875 -22.348 1.00 61.09 162 GLU A N 1
ATOM 1331 C CA . GLU A 1 162 ? 18.714 21.883 -21.799 1.00 61.09 162 GLU A CA 1
ATOM 1332 C C . GLU A 1 162 ? 17.678 22.349 -22.837 1.00 61.09 162 GLU A C 1
ATOM 1334 O O . GLU A 1 162 ? 16.495 22.487 -22.519 1.00 61.09 162 GLU A O 1
ATOM 1339 N N . ALA A 1 163 ? 18.079 22.519 -24.100 1.00 59.75 163 ALA A N 1
ATOM 1340 C CA . ALA A 1 163 ? 17.166 22.847 -25.195 1.00 59.75 163 ALA A CA 1
ATOM 1341 C C . ALA A 1 163 ? 16.211 21.685 -25.550 1.00 59.75 163 ALA A C 1
ATOM 1343 O O . ALA A 1 163 ? 15.027 21.913 -25.808 1.00 59.75 163 ALA A O 1
ATOM 1344 N N . GLU A 1 164 ? 16.688 20.435 -25.521 1.00 56.47 164 GLU A N 1
ATOM 1345 C CA . GLU A 1 164 ? 15.855 19.238 -25.698 1.00 56.47 164 GLU A CA 1
ATOM 1346 C C . GLU A 1 164 ? 14.901 19.026 -24.509 1.00 56.47 164 GLU A C 1
ATOM 1348 O O . GLU A 1 164 ? 13.725 18.724 -24.710 1.00 56.47 164 GLU A O 1
ATOM 1353 N N . GLU A 1 165 ? 15.342 19.272 -23.272 1.00 49.09 165 GLU A N 1
ATOM 1354 C CA . GLU A 1 165 ? 14.496 19.243 -22.072 1.00 49.09 165 GLU A CA 1
ATOM 1355 C C . GLU A 1 165 ? 13.422 20.339 -22.086 1.00 49.09 165 GLU A C 1
ATOM 1357 O O . GLU A 1 165 ? 12.309 20.115 -21.601 1.00 49.09 165 GLU A O 1
ATOM 1362 N N . ALA A 1 166 ? 13.718 21.497 -22.682 1.00 51.81 166 ALA A N 1
ATOM 1363 C CA . ALA A 1 166 ? 12.763 22.580 -22.908 1.00 51.81 166 ALA A CA 1
ATOM 1364 C C . ALA A 1 166 ? 11.786 22.301 -24.068 1.00 51.81 166 ALA A C 1
ATOM 1366 O O . ALA A 1 166 ? 10.846 23.069 -24.292 1.00 51.81 166 ALA A O 1
ATOM 1367 N N . THR A 1 167 ? 11.969 21.204 -24.810 1.00 58.66 167 THR A N 1
ATOM 1368 C CA . THR A 1 167 ? 11.099 20.866 -25.938 1.00 58.66 167 THR A CA 1
ATOM 1369 C C . THR A 1 167 ? 9.750 20.361 -25.425 1.00 58.66 167 THR A C 1
ATOM 1371 O O . THR A 1 167 ? 9.681 19.517 -24.529 1.00 58.66 167 THR A O 1
ATOM 1374 N N . ALA A 1 168 ? 8.654 20.833 -26.031 1.00 57.66 168 ALA A N 1
ATOM 1375 C CA . ALA A 1 168 ? 7.282 20.492 -25.639 1.00 57.66 168 ALA A CA 1
ATOM 1376 C C . ALA A 1 168 ? 7.023 18.975 -25.520 1.00 57.66 168 ALA A C 1
ATOM 1378 O O . ALA A 1 168 ? 6.206 18.557 -24.710 1.00 57.66 168 ALA A O 1
ATOM 1379 N N . ALA A 1 169 ? 7.752 18.144 -26.271 1.00 59.69 169 ALA A N 1
ATOM 1380 C CA . ALA A 1 169 ? 7.661 16.689 -26.195 1.00 59.69 169 ALA A CA 1
ATOM 1381 C C . ALA A 1 169 ? 8.153 16.112 -24.850 1.00 59.69 169 ALA A C 1
ATOM 1383 O O . ALA A 1 169 ? 7.529 15.199 -24.314 1.00 59.69 169 ALA A O 1
ATOM 1384 N N . VAL A 1 170 ? 9.233 16.644 -24.262 1.00 60.22 170 VAL A N 1
ATOM 1385 C CA . VAL A 1 170 ? 9.780 16.146 -22.983 1.00 60.22 170 VAL A CA 1
ATOM 1386 C C . VAL A 1 170 ? 8.898 16.572 -21.810 1.00 60.22 170 VAL A C 1
ATOM 1388 O O . VAL A 1 170 ? 8.630 15.773 -20.908 1.00 60.22 170 VAL A O 1
ATOM 1391 N N . SER A 1 171 ? 8.382 17.804 -21.837 1.00 64.12 171 SER A N 1
ATOM 1392 C CA . SER A 1 171 ? 7.416 18.273 -20.840 1.00 64.12 171 SER A CA 1
ATOM 1393 C C . SER A 1 171 ? 6.078 17.531 -20.943 1.00 64.12 171 SER A C 1
ATOM 1395 O O . SER A 1 171 ? 5.529 17.147 -19.911 1.00 64.12 171 SER A O 1
ATOM 1397 N N . GLN A 1 172 ? 5.603 17.227 -22.158 1.00 67.12 172 GLN A N 1
ATOM 1398 C CA . GLN A 1 172 ? 4.420 16.389 -22.389 1.00 67.12 172 GLN A CA 1
ATOM 1399 C C . GLN A 1 172 ? 4.608 14.962 -21.870 1.00 67.12 172 GLN A C 1
ATOM 1401 O O . GLN A 1 172 ? 3.739 14.469 -21.161 1.00 67.12 172 GLN A O 1
ATOM 1406 N N . LEU A 1 173 ? 5.752 14.322 -22.130 1.00 68.88 173 LEU A N 1
ATOM 1407 C CA . LEU A 1 173 ? 6.043 12.979 -21.615 1.00 68.88 173 LEU A CA 1
ATOM 1408 C C . LEU A 1 173 ? 6.149 12.961 -20.080 1.00 68.88 173 LEU A C 1
ATOM 1410 O O . LEU A 1 173 ? 5.670 12.027 -19.435 1.00 68.88 173 LEU A O 1
ATOM 1414 N N . ARG A 1 174 ? 6.723 14.001 -19.454 1.00 63.25 174 ARG A N 1
ATOM 1415 C CA . ARG A 1 174 ? 6.723 14.135 -17.983 1.00 63.25 174 ARG A CA 1
ATOM 1416 C C . ARG A 1 174 ? 5.311 14.344 -17.431 1.00 63.25 174 ARG A C 1
ATOM 1418 O O . ARG A 1 174 ? 4.978 13.729 -16.418 1.00 63.25 174 ARG A O 1
ATOM 1425 N N . ALA A 1 175 ? 4.490 15.165 -18.085 1.00 72.19 175 ALA A N 1
ATOM 1426 C CA . ALA A 1 175 ? 3.098 15.383 -17.698 1.00 72.19 175 ALA A CA 1
ATOM 1427 C C . ALA A 1 175 ? 2.264 14.098 -17.842 1.00 72.19 175 ALA A C 1
ATOM 1429 O O . ALA A 1 175 ? 1.558 13.733 -16.906 1.00 72.19 175 ALA A O 1
ATOM 1430 N N . GLU A 1 176 ? 2.421 13.365 -18.949 1.00 74.62 176 GLU A N 1
ATOM 1431 C CA . GLU A 1 176 ? 1.789 12.061 -19.191 1.00 74.62 176 GLU A CA 1
ATOM 1432 C C . GLU A 1 176 ? 2.204 11.051 -18.116 1.00 74.62 176 GLU A C 1
ATOM 1434 O O . GLU A 1 176 ? 1.352 10.452 -17.466 1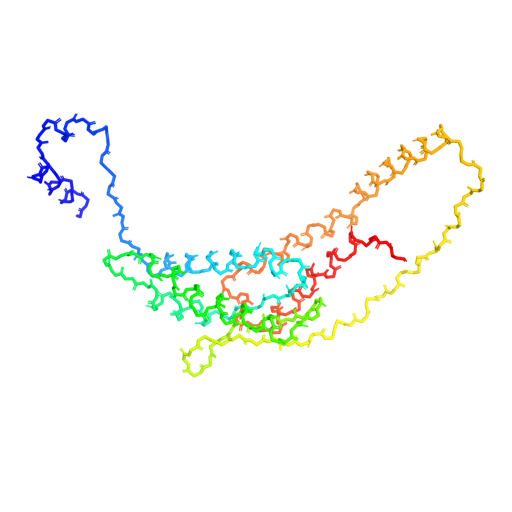.00 74.62 176 GLU A O 1
ATOM 1439 N N . LYS A 1 177 ? 3.506 10.925 -17.829 1.00 70.44 177 LYS A N 1
ATOM 1440 C CA . LYS A 1 177 ? 4.003 10.047 -16.760 1.00 70.44 177 LYS A CA 1
ATOM 1441 C C . LYS A 1 177 ? 3.433 10.427 -15.396 1.00 70.44 177 LYS A C 1
ATOM 1443 O O . LYS A 1 177 ? 3.056 9.546 -14.630 1.00 70.44 177 LYS A O 1
ATOM 1448 N N . SER A 1 178 ? 3.382 11.719 -15.081 1.00 69.50 178 SER A N 1
ATOM 1449 C CA . SER A 1 178 ? 2.808 12.208 -13.825 1.00 69.50 178 SER A CA 1
ATOM 1450 C C . SER A 1 178 ? 1.305 11.921 -13.728 1.00 69.50 178 SER A C 1
ATOM 1452 O O . SER A 1 178 ? 0.830 11.574 -12.646 1.00 69.50 178 SER A O 1
ATOM 1454 N N . GLY A 1 179 ? 0.567 12.031 -14.836 1.00 75.56 179 GLY A N 1
ATOM 1455 C CA . GLY A 1 179 ? -0.849 11.669 -14.938 1.00 75.56 179 GLY A CA 1
ATOM 1456 C C . GLY A 1 179 ? -1.079 10.178 -14.705 1.00 75.56 179 GLY A C 1
ATOM 1457 O O . GLY A 1 179 ? -1.782 9.811 -13.770 1.00 75.56 179 GLY A O 1
ATOM 1458 N N . LEU A 1 180 ? -0.376 9.323 -15.450 1.00 75.81 180 LEU A N 1
ATOM 1459 C CA . LEU A 1 180 ? -0.473 7.866 -15.320 1.00 75.81 180 LEU A CA 1
ATOM 1460 C C . LEU A 1 180 ? -0.079 7.389 -13.914 1.00 75.81 180 LEU A C 1
ATOM 1462 O O . LEU A 1 180 ? -0.722 6.515 -13.343 1.00 75.81 180 LEU A O 1
ATOM 1466 N N . VAL A 1 181 ? 0.957 7.982 -13.305 1.00 70.88 181 VAL A N 1
ATOM 1467 C CA . VAL A 1 181 ? 1.313 7.689 -11.906 1.00 70.88 181 VAL A CA 1
ATOM 1468 C C . VAL A 1 181 ? 0.197 8.128 -10.958 1.00 70.88 181 VAL A C 1
ATOM 1470 O O . VAL A 1 181 ? -0.079 7.419 -9.992 1.00 70.88 181 VAL A O 1
ATOM 1473 N N . SER A 1 182 ? -0.469 9.253 -11.212 1.00 72.12 182 SER A N 1
ATOM 1474 C CA . SER A 1 182 ? -1.607 9.694 -10.396 1.00 72.12 182 SER A CA 1
ATOM 1475 C C . SER A 1 182 ? -2.797 8.736 -10.506 1.00 72.12 182 SER A C 1
ATOM 1477 O O . SER A 1 182 ? -3.373 8.398 -9.476 1.00 72.12 182 SER A O 1
ATOM 1479 N N . GLU A 1 183 ? -3.086 8.207 -11.699 1.00 75.25 183 GLU A N 1
ATOM 1480 C CA . GLU A 1 183 ? -4.116 7.177 -11.913 1.00 75.25 183 GLU A CA 1
ATOM 1481 C C . GLU A 1 183 ? -3.862 5.930 -11.054 1.00 75.25 183 GLU A C 1
ATOM 1483 O O . GLU A 1 183 ? -4.790 5.413 -10.440 1.00 75.25 183 GLU A O 1
ATOM 1488 N N . THR A 1 184 ? -2.599 5.506 -10.880 1.00 71.00 184 THR A N 1
ATOM 1489 C CA . THR A 1 184 ? -2.275 4.347 -10.014 1.00 71.00 184 THR A CA 1
ATOM 1490 C C . THR A 1 184 ? -2.666 4.518 -8.538 1.00 71.00 184 THR A C 1
ATOM 1492 O O . THR A 1 184 ? -2.756 3.537 -7.791 1.00 71.00 184 THR A O 1
ATOM 1495 N N . HIS A 1 185 ? -2.887 5.761 -8.097 1.00 67.38 185 HIS A N 1
ATOM 1496 C CA . HIS A 1 185 ? -3.303 6.084 -6.734 1.00 67.38 185 HIS A CA 1
ATOM 1497 C C . HIS A 1 185 ? -4.826 6.142 -6.569 1.00 67.38 185 HIS A C 1
ATOM 1499 O O . HIS A 1 185 ? -5.295 6.249 -5.428 1.00 67.38 185 HIS A O 1
ATOM 1505 N N . GLU A 1 186 ? -5.601 6.059 -7.654 1.00 78.94 186 GLU A N 1
ATOM 1506 C CA . GLU A 1 186 ? -7.052 6.047 -7.550 1.00 78.94 186 GLU A CA 1
ATOM 1507 C C . GLU A 1 186 ? -7.551 4.773 -6.847 1.00 78.94 186 GLU A C 1
ATOM 1509 O O . GLU A 1 186 ? -7.012 3.680 -7.053 1.00 78.94 186 GLU A O 1
ATOM 1514 N N . PRO A 1 187 ? -8.582 4.873 -5.985 1.00 62.84 187 PRO A N 1
ATOM 1515 C CA . PRO A 1 187 ? -9.059 3.734 -5.205 1.00 62.84 187 PRO A CA 1
ATOM 1516 C C . PRO A 1 187 ? -9.471 2.529 -6.055 1.00 62.84 187 PRO A C 1
ATOM 1518 O O . PRO A 1 187 ? -9.193 1.408 -5.623 1.00 62.84 187 PRO A O 1
ATOM 1521 N N . ALA A 1 188 ? -10.071 2.799 -7.222 1.00 74.00 188 ALA A N 1
ATOM 1522 C CA . ALA A 1 188 ? -10.638 1.825 -8.153 1.00 74.00 188 ALA A CA 1
ATOM 1523 C C . ALA A 1 188 ? -9.673 1.380 -9.263 1.00 74.00 188 ALA A C 1
ATOM 1525 O O . ALA A 1 188 ? -9.988 0.482 -10.034 1.00 74.00 188 ALA A O 1
ATOM 1526 N N . PHE A 1 189 ? -8.479 1.975 -9.343 1.00 73.88 189 PHE A N 1
ATOM 1527 C CA . PHE A 1 189 ? -7.509 1.671 -10.399 1.00 73.88 189 PHE A CA 1
ATOM 1528 C C . PHE A 1 189 ? -7.164 0.177 -10.480 1.00 73.88 189 PHE A C 1
ATOM 1530 O O . PHE A 1 189 ? -6.965 -0.369 -11.557 1.00 73.88 189 PHE A O 1
ATOM 1537 N N . TRP A 1 190 ? -7.117 -0.491 -9.328 1.00 68.38 190 TRP A N 1
ATOM 1538 C CA . TRP A 1 190 ? -6.758 -1.905 -9.219 1.00 68.38 190 TRP A CA 1
ATOM 1539 C C . TRP A 1 190 ? -7.938 -2.859 -9.424 1.00 68.38 190 TRP A C 1
ATOM 1541 O O . TRP A 1 190 ? -7.727 -4.069 -9.460 1.00 68.38 190 TRP A O 1
ATOM 1551 N N . ASP A 1 191 ? -9.158 -2.334 -9.557 1.00 68.88 191 ASP A N 1
ATOM 1552 C CA . ASP A 1 191 ? -10.367 -3.145 -9.708 1.00 68.88 191 ASP A CA 1
ATOM 1553 C C . ASP A 1 191 ? -10.482 -3.724 -11.134 1.00 68.88 191 ASP A C 1
ATOM 1555 O O . ASP A 1 191 ? -11.122 -4.756 -11.334 1.00 68.88 191 ASP A O 1
ATOM 1559 N N . GLU A 1 192 ? -9.804 -3.110 -12.115 1.00 74.62 192 GLU A N 1
ATOM 1560 C CA . GLU A 1 192 ? -9.705 -3.575 -13.504 1.00 74.62 192 GLU A CA 1
ATOM 1561 C C . GLU A 1 192 ? -8.263 -4.003 -13.857 1.00 74.62 192 GLU A C 1
ATOM 1563 O O . GLU A 1 192 ? -7.421 -3.164 -14.194 1.00 74.62 192 GLU A O 1
ATOM 1568 N N . PRO A 1 193 ? -7.948 -5.314 -13.836 1.00 60.12 193 PRO A N 1
ATOM 1569 C CA . PRO A 1 193 ? -6.572 -5.804 -13.970 1.00 60.12 193 PRO A CA 1
ATOM 1570 C C . PRO A 1 193 ? -5.905 -5.478 -15.311 1.00 60.12 193 PRO A C 1
ATOM 1572 O O . PRO A 1 193 ? -4.698 -5.238 -15.365 1.00 60.12 193 PRO A O 1
ATOM 1575 N N . ASP A 1 194 ? -6.668 -5.482 -16.406 1.00 60.88 194 ASP A N 1
ATOM 1576 C CA . ASP A 1 194 ? -6.129 -5.212 -17.742 1.00 60.88 194 ASP A CA 1
ATOM 1577 C C . ASP A 1 194 ? -5.859 -3.715 -17.948 1.00 60.88 194 ASP A C 1
ATOM 1579 O O . ASP A 1 194 ? -4.824 -3.342 -18.507 1.00 60.88 194 ASP A O 1
ATOM 1583 N N . THR A 1 195 ? -6.729 -2.854 -17.416 1.00 69.56 195 THR A N 1
ATOM 1584 C CA . THR A 1 195 ? -6.555 -1.395 -17.398 1.00 69.56 195 THR A CA 1
ATOM 1585 C C . THR A 1 195 ? -5.335 -1.015 -16.558 1.00 69.56 195 THR A C 1
ATOM 1587 O O . THR A 1 195 ? -4.431 -0.339 -17.053 1.00 69.56 195 THR A O 1
ATOM 1590 N N . ALA A 1 196 ? -5.226 -1.556 -15.338 1.00 67.50 196 ALA A N 1
ATOM 1591 C CA . ALA A 1 196 ? -4.081 -1.332 -14.459 1.00 67.50 196 ALA A CA 1
ATOM 1592 C C . ALA A 1 196 ? -2.756 -1.770 -15.104 1.00 67.50 196 ALA A C 1
ATOM 1594 O O . ALA A 1 196 ? -1.757 -1.044 -15.063 1.00 67.50 196 ALA A O 1
ATOM 1595 N N . ARG A 1 197 ? -2.749 -2.942 -15.755 1.00 64.81 197 ARG A N 1
ATOM 1596 C CA . ARG A 1 197 ? -1.581 -3.454 -16.482 1.00 64.81 197 ARG A CA 1
ATOM 1597 C C . ARG A 1 197 ? -1.158 -2.513 -17.603 1.00 64.81 197 ARG A C 1
ATOM 1599 O O . ARG A 1 197 ? 0.026 -2.197 -17.706 1.00 64.81 197 ARG A O 1
ATOM 1606 N N . ASN A 1 198 ? -2.097 -2.063 -18.429 1.00 69.44 198 ASN A N 1
ATOM 1607 C CA . ASN A 1 198 ? -1.799 -1.183 -19.557 1.00 69.44 198 ASN A CA 1
ATOM 1608 C C . ASN A 1 198 ? -1.243 0.172 -19.092 1.00 69.44 198 ASN A C 1
ATOM 1610 O O . ASN A 1 198 ? -0.248 0.644 -19.648 1.00 69.44 198 ASN A O 1
ATOM 1614 N N . THR A 1 199 ? -1.795 0.751 -18.022 1.00 73.88 199 THR A N 1
ATOM 1615 C CA . THR A 1 199 ? -1.281 1.994 -17.426 1.00 73.88 199 THR A CA 1
ATOM 1616 C C . THR A 1 199 ? 0.130 1.810 -16.858 1.00 73.88 199 THR A C 1
ATOM 1618 O O . THR A 1 199 ? 1.015 2.624 -17.128 1.00 73.88 199 THR A O 1
ATOM 1621 N N . LEU A 1 200 ? 0.404 0.712 -16.141 1.00 72.38 200 LEU A N 1
ATOM 1622 C CA . LEU A 1 200 ? 1.746 0.414 -15.617 1.00 72.38 200 LEU A CA 1
ATOM 1623 C C . LEU A 1 200 ? 2.781 0.202 -16.734 1.00 72.38 200 LEU A C 1
ATOM 1625 O O . LEU A 1 200 ? 3.904 0.706 -16.644 1.00 72.38 200 LEU A O 1
ATOM 1629 N N . LEU A 1 201 ? 2.399 -0.491 -17.811 1.00 69.00 201 LEU A N 1
ATOM 1630 C CA . LEU A 1 201 ? 3.239 -0.661 -18.999 1.00 69.00 201 LEU A CA 1
ATOM 1631 C C . LEU A 1 201 ? 3.549 0.678 -19.671 1.00 69.00 201 LEU A C 1
ATOM 1633 O O . LEU A 1 201 ? 4.686 0.915 -20.084 1.00 69.00 201 LEU A O 1
ATOM 1637 N N . ARG A 1 202 ? 2.573 1.589 -19.728 1.00 70.88 202 ARG A N 1
ATOM 1638 C CA . ARG A 1 202 ? 2.762 2.924 -20.297 1.00 70.88 202 ARG A CA 1
ATOM 1639 C C . ARG A 1 202 ? 3.704 3.789 -19.455 1.00 70.88 202 ARG A C 1
ATOM 1641 O O . ARG A 1 202 ? 4.591 4.429 -20.016 1.00 70.88 202 ARG A O 1
ATOM 1648 N N . ILE A 1 203 ? 3.600 3.743 -18.123 1.00 72.44 203 ILE A N 1
ATOM 1649 C CA . ILE A 1 203 ? 4.543 4.419 -17.206 1.00 72.44 203 ILE A CA 1
ATOM 1650 C C . ILE A 1 203 ? 5.982 3.945 -17.454 1.00 72.44 203 ILE A C 1
ATOM 1652 O O . ILE A 1 203 ? 6.916 4.755 -17.445 1.00 72.44 203 ILE A O 1
ATOM 1656 N N . TYR A 1 204 ? 6.162 2.644 -17.695 1.00 62.88 204 TYR A N 1
ATOM 1657 C CA . TYR A 1 204 ? 7.464 2.060 -18.008 1.00 62.88 204 TYR A CA 1
ATOM 1658 C C . TYR A 1 204 ? 8.002 2.541 -19.367 1.00 62.88 204 TYR A C 1
ATOM 1660 O O . TYR A 1 204 ? 9.139 3.006 -19.441 1.00 62.88 204 TYR A O 1
ATOM 1668 N N . GLN A 1 205 ? 7.175 2.530 -20.418 1.00 63.69 205 GLN A N 1
ATOM 1669 C CA . GLN A 1 205 ? 7.553 2.995 -21.763 1.00 63.69 205 GLN A CA 1
ATOM 1670 C C . GLN A 1 205 ? 7.966 4.474 -21.788 1.00 63.69 205 GLN A C 1
ATOM 1672 O O . GLN A 1 205 ? 8.975 4.832 -22.396 1.00 63.69 205 GLN A O 1
ATOM 1677 N N . VAL A 1 206 ? 7.230 5.334 -21.079 1.00 66.25 206 VAL A N 1
ATOM 1678 C CA . VAL A 1 206 ? 7.574 6.760 -20.957 1.00 66.25 206 VAL A CA 1
ATOM 1679 C C . VAL A 1 206 ? 8.874 6.949 -20.155 1.00 66.25 206 VAL A C 1
ATOM 1681 O O . VAL A 1 206 ? 9.629 7.890 -20.392 1.00 66.25 206 VAL A O 1
ATOM 1684 N N . GLY A 1 207 ? 9.185 6.031 -19.232 1.00 53.12 207 GLY A N 1
ATOM 1685 C CA . GLY A 1 207 ? 10.458 5.990 -18.508 1.00 53.12 207 GLY A CA 1
ATOM 1686 C C . GLY A 1 207 ? 11.662 5.565 -19.358 1.00 53.12 207 GLY A C 1
ATOM 1687 O O . GLY A 1 207 ? 12.738 6.135 -19.187 1.00 53.12 207 GLY A O 1
ATOM 1688 N N . GLU A 1 208 ? 11.498 4.610 -20.280 1.00 51.28 208 GLU A N 1
ATOM 1689 C CA . GLU A 1 208 ? 12.568 4.187 -21.201 1.00 51.28 208 GLU A CA 1
ATOM 1690 C C . GLU A 1 208 ? 12.904 5.249 -22.256 1.00 51.28 208 GLU A C 1
ATOM 1692 O O . GLU A 1 208 ? 14.077 5.411 -22.601 1.00 51.28 208 GLU A O 1
ATOM 1697 N N . GLY A 1 209 ? 11.914 6.022 -22.717 1.00 49.91 209 GLY A N 1
ATOM 1698 C CA . GLY A 1 209 ? 12.123 7.102 -23.689 1.00 49.91 209 GLY A CA 1
ATOM 1699 C C . GLY A 1 209 ? 13.048 8.226 -23.200 1.00 49.91 209 GLY A C 1
ATOM 1700 O O . GLY A 1 209 ? 13.679 8.886 -24.019 1.00 49.91 209 GLY A O 1
ATOM 1701 N N . ALA A 1 210 ? 13.183 8.410 -21.880 1.00 43.16 210 ALA A N 1
ATOM 1702 C CA . ALA A 1 210 ? 13.940 9.510 -21.276 1.00 43.16 210 ALA A CA 1
ATOM 1703 C C . ALA A 1 210 ? 15.343 9.127 -20.754 1.00 43.16 210 ALA A C 1
ATOM 1705 O O . ALA A 1 210 ? 16.081 10.004 -20.313 1.00 43.16 210 ALA A O 1
ATOM 1706 N N . GLY A 1 211 ? 15.727 7.842 -20.748 1.00 39.47 211 GLY A N 1
ATOM 1707 C CA . GLY A 1 211 ? 16.871 7.387 -19.942 1.00 39.47 211 GLY A CA 1
ATOM 1708 C C . GLY A 1 211 ? 17.625 6.161 -20.451 1.00 39.47 211 GLY A C 1
ATOM 1709 O O . GLY A 1 211 ? 17.963 5.289 -19.654 1.00 39.47 211 GLY A O 1
ATOM 1710 N N . ALA A 1 212 ? 17.913 6.067 -21.749 1.00 33.69 212 ALA A N 1
ATOM 1711 C CA . ALA A 1 212 ? 18.745 4.985 -22.285 1.00 33.69 212 ALA A CA 1
ATOM 1712 C C . ALA A 1 212 ? 20.218 5.416 -22.500 1.00 33.69 212 ALA A C 1
ATOM 1714 O O . ALA A 1 212 ? 20.519 6.011 -23.546 1.00 33.69 212 ALA A O 1
ATOM 1715 N N . PRO A 1 213 ? 21.149 5.072 -21.577 1.00 36.59 213 PRO A N 1
ATOM 1716 C CA . PRO A 1 213 ? 22.582 5.049 -21.851 1.00 36.59 213 PRO A CA 1
ATOM 1717 C C . PRO A 1 213 ? 22.920 3.785 -22.657 1.00 36.59 213 PRO A C 1
ATOM 1719 O O . PRO A 1 213 ? 22.483 2.680 -22.327 1.00 36.59 213 PRO A O 1
ATOM 1722 N N . GLY A 1 214 ? 23.652 3.963 -23.756 1.00 40.88 214 GLY A N 1
ATOM 1723 C CA . GLY A 1 214 ? 24.034 2.884 -24.666 1.00 40.88 214 GLY A CA 1
ATOM 1724 C C . GLY A 1 214 ? 25.057 1.921 -24.056 1.00 40.88 214 GLY A C 1
ATOM 1725 O O . GLY A 1 214 ? 25.945 2.338 -23.316 1.00 40.88 214 GLY A O 1
ATOM 1726 N N . ARG A 1 215 ? 24.917 0.635 -24.398 1.00 33.34 215 ARG A N 1
ATOM 1727 C CA . ARG A 1 215 ? 26.042 -0.300 -24.527 1.00 33.34 215 ARG A CA 1
ATOM 1728 C C . ARG A 1 215 ? 26.543 -0.268 -25.969 1.00 33.34 215 ARG A C 1
ATOM 1730 O O . ARG A 1 215 ? 25.700 -0.050 -26.871 1.00 33.34 215 ARG A O 1
#

Secondary structure (DSSP, 8-state):
-HHHHHHHHHHHS-HHHHTT-S---PPPPPPHHHHHHHHHHHHHHHHTSHHHHTTT-EEEE-HHHHHHHHHHH-BTTTB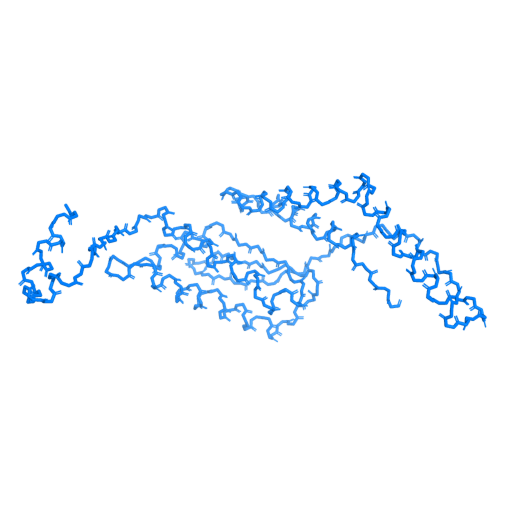THHHHHHHIIIIIHHHHHHHHHH-PPTT-EEEEEEETTEEEEEEE---PPPP------PPPPPS---HHHHHHHHHHHHHHHHHHHTSHHHHHHHHHHHHHHHHTTSTTGGGSHHHHHHHHHHHHHHHHHT-----

Organism: NCBI:txid3127016

pLDDT: mean 74.99, std 14.13, range [33.34, 94.5]

Solvent-accessible surface area (backbone atoms only — not comparable to full-atom values): 12709 Å² total; per-residue (Å²): 110,73,63,57,60,51,54,53,47,58,72,71,42,57,66,80,60,54,75,68,54,94,72,89,82,82,80,76,82,78,51,70,71,55,41,39,51,49,40,49,50,58,54,52,52,54,63,69,32,63,80,37,53,77,46,44,47,42,77,48,63,34,57,68,38,42,54,52,46,30,64,71,10,54,37,97,91,62,40,62,62,52,26,58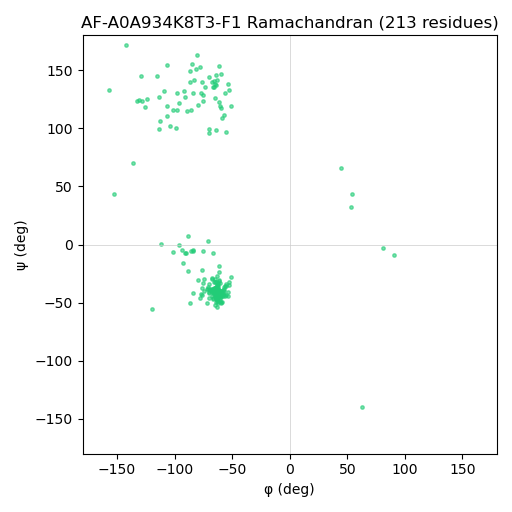,54,43,48,41,62,52,45,50,48,54,46,54,52,48,52,69,75,66,57,74,54,69,55,21,34,36,40,36,34,68,52,99,89,39,68,41,72,46,80,42,85,52,85,70,75,78,72,83,78,72,81,76,78,83,74,80,81,76,96,79,76,50,74,69,54,50,51,52,50,50,54,52,49,49,54,48,49,54,53,52,57,69,30,69,67,47,51,47,48,51,50,51,43,54,48,49,56,52,48,70,68,42,90,64,37,46,77,40,65,68,60,40,49,53,48,54,52,48,45,50,53,57,51,55,77,78,65,75,82,84,131

Nearest PDB structures (foldseek):
  4ciu-assembly1_A  TM=8.639E-01  e=3.577E-08  Escherichia coli
  4lja-assembly1_A  TM=7.880E-01  e=1.351E-08  Thermus thermophilus HB8
  4lj4-assembly1_A  TM=7.887E-01  e=3.190E-08  Thermus thermophilus HB8
  4fct-assembly1_A  TM=7.967E-01  e=1.586E-07  Thermus thermophilus HB8
  4lj6-assembly1_A  TM=7.875E-01  e=9.473E-08  Thermus thermophilus HB8

Sequence (215 aa):
MRRHYVEEAEGFFRPEFFNRLDRVVAFRTLDEATVRRIARRELGRLLLREGVVRRRLLVEIDGAVVEALARRGFHPRYGARPLQREVERAVIRPLAQLLVEQRPHPGDLVRVHLRDGEVAVEIRRVELPAAPRAERRRREPPEDTSLARAAAEVEELVQRIEAEEATAAVSQLRAEKSGLVSETHEPAFWDEPDTARNTLLRIYQVGEGAGAPGR

Foldseek 3Di:
DVVVVLVVVCVVDDPVVNVPDPDDDDDDADDLVNLLVVLVVLVVVVCVDCLNVVQQEAEAEALVVSVLLSVQQADRVPGNPSSNVSCCVQPVVQVVVCCVVVVDHNHWYWYWDDDPSGTDIDIDDDPQDDDPPPPPPDDDDDPDDDPVNVVVVVVVVVVVVVVVCVDPVVVVLVVLLVVLVVCLPDSCLNVDPVSVVVSSSSNVVSVCVVDDDDD

Mean predicted aligned error: 16.2 Å

Radius of gyration: 25.53 Å; Cα contacts (8 Å, |Δi|>4): 177; chains: 1; bounding box: 56×42×76 Å

InterPro domains:
  IPR019489 Clp ATPase, C-terminal [PF10431] (30-112)
  IPR019489 Clp ATPase, C-terminal [SM01086] (30-121)
  IPR027417 P-loop containing nucleoside triphosphate hydrolase [SSF52540] (8-117)
  IPR050130 ATP-dependent Clp protease/Chaperone ClpA/ClpB [PTHR11638] (2-125)